Protein AF-A0A497D8P9-F1 (afdb_monomer_lite)

Secondary structure (DSSP, 8-state):
-------HHHHHHHHHHHHHHHHHHHHHHHHHHHHHHHHHHHHS-S--HHHHHHHHHHHHHHHHHHHHHHHHHH--HHHHHHHHHHHTTHHHHHHHHHHH-TT-HHHHHHHHHHHHHHHHHHHHHHHHHHHHHHHHHHHHHHHHHHHT----------S-SSTTT-------PPPTTHHHHHHHHHHHHHTT--

pLDDT: mean 76.27, std 19.32, range [33.25, 97.25]

Structure (mmCIF, N/CA/C/O backbone):
data_AF-A0A497D8P9-F1
#
_entry.id   AF-A0A497D8P9-F1
#
loop_
_atom_site.group_PDB
_atom_site.id
_atom_site.type_symbol
_atom_site.label_atom_id
_atom_site.label_alt_id
_atom_site.label_comp_id
_atom_site.label_asym_id
_atom_site.label_entity_id
_atom_site.label_seq_id
_atom_site.pdbx_PDB_ins_code
_atom_site.Cartn_x
_atom_site.Cartn_y
_atom_site.Cartn_z
_atom_site.occupancy
_atom_site.B_iso_or_equiv
_atom_site.auth_seq_id
_atom_site.auth_comp_id
_atom_site.auth_asym_id
_atom_site.auth_atom_id
_atom_site.pdbx_PDB_model_num
ATOM 1 N N . MET A 1 1 ? 53.990 -14.778 -60.709 1.00 40.72 1 MET A N 1
ATOM 2 C CA . MET A 1 1 ? 53.523 -13.780 -59.718 1.00 40.72 1 MET A CA 1
ATOM 3 C C . MET A 1 1 ? 53.505 -12.405 -60.378 1.00 40.72 1 MET A C 1
ATOM 5 O O . MET A 1 1 ? 54.560 -11.807 -60.553 1.00 40.72 1 MET A O 1
ATOM 9 N N . ALA A 1 2 ? 52.344 -11.941 -60.845 1.00 44.47 2 ALA A N 1
ATOM 10 C CA . ALA A 1 2 ? 52.235 -10.670 -61.560 1.00 44.47 2 ALA A CA 1
ATOM 11 C C . ALA A 1 2 ? 52.244 -9.498 -60.564 1.00 44.47 2 ALA A C 1
ATOM 13 O O . ALA A 1 2 ? 51.328 -9.350 -59.759 1.00 44.47 2 ALA A O 1
ATOM 14 N N . ARG A 1 3 ? 53.290 -8.664 -60.604 1.00 52.78 3 ARG A N 1
ATOM 15 C CA . ARG A 1 3 ? 53.312 -7.387 -59.879 1.00 52.78 3 ARG A CA 1
ATOM 16 C C . ARG A 1 3 ? 52.492 -6.380 -60.681 1.00 52.78 3 ARG A C 1
ATOM 18 O O . ARG A 1 3 ? 52.991 -5.822 -61.654 1.00 52.78 3 ARG A O 1
ATOM 25 N N . LEU A 1 4 ? 51.242 -6.158 -60.280 1.00 58.59 4 LEU A N 1
ATOM 26 C CA . LEU A 1 4 ? 50.433 -5.042 -60.771 1.00 58.59 4 LEU A CA 1
ATOM 27 C C . LEU A 1 4 ? 51.169 -3.732 -60.443 1.00 58.59 4 LEU A C 1
ATOM 29 O O . LEU A 1 4 ? 51.191 -3.282 -59.297 1.00 58.59 4 LEU A O 1
ATOM 33 N N . LYS A 1 5 ? 51.823 -3.128 -61.442 1.00 62.59 5 LYS A N 1
ATOM 34 C CA . LYS A 1 5 ? 52.347 -1.760 -61.344 1.00 62.59 5 LYS A CA 1
ATOM 35 C C . LYS A 1 5 ? 51.153 -0.810 -61.360 1.00 62.59 5 LYS A C 1
ATOM 37 O O . LYS A 1 5 ? 50.722 -0.348 -62.409 1.00 62.59 5 LYS A O 1
ATOM 42 N N . VAL A 1 6 ? 50.603 -0.553 -60.180 1.00 65.75 6 VAL A N 1
ATOM 43 C CA . VAL A 1 6 ? 49.540 0.435 -59.995 1.00 65.75 6 VAL A CA 1
ATOM 44 C C . VAL A 1 6 ? 50.119 1.821 -60.282 1.00 65.75 6 VAL A C 1
ATOM 46 O O . VAL A 1 6 ? 51.109 2.222 -59.660 1.00 65.75 6 VAL A O 1
ATOM 49 N N . SER A 1 7 ? 49.524 2.537 -61.237 1.00 75.81 7 SER A N 1
ATOM 50 C CA . SER A 1 7 ? 49.908 3.905 -61.582 1.00 75.81 7 SER A CA 1
ATOM 51 C C . SER A 1 7 ? 49.689 4.833 -60.377 1.00 75.81 7 SER A C 1
ATOM 53 O O . SER A 1 7 ? 48.728 4.674 -59.624 1.00 75.81 7 SER A O 1
ATOM 55 N N . MET A 1 8 ? 50.591 5.798 -60.161 1.00 74.50 8 MET A N 1
ATOM 56 C CA . MET A 1 8 ? 50.497 6.769 -59.055 1.00 74.50 8 MET A CA 1
ATOM 57 C C . MET A 1 8 ? 49.107 7.414 -58.878 1.00 74.50 8 MET A C 1
ATOM 59 O O . MET A 1 8 ? 48.647 7.450 -57.737 1.00 74.50 8 MET A O 1
ATOM 63 N N . PRO A 1 9 ? 48.386 7.843 -59.938 1.00 79.56 9 PRO A N 1
ATOM 64 C CA . PRO A 1 9 ? 47.039 8.395 -59.769 1.00 79.56 9 PRO A CA 1
ATOM 65 C C . PRO A 1 9 ? 46.033 7.383 -59.200 1.00 79.56 9 PRO A C 1
ATOM 67 O O . PRO A 1 9 ? 45.177 7.755 -58.403 1.00 79.56 9 PRO A O 1
ATOM 70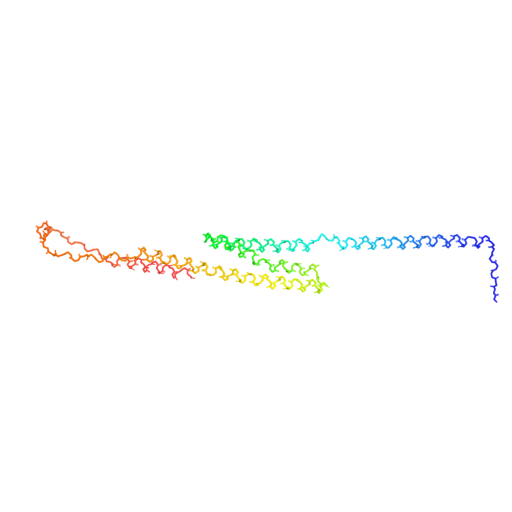 N N . PHE A 1 10 ? 46.161 6.096 -59.533 1.00 85.19 10 PHE A N 1
ATOM 71 C CA . PHE A 1 10 ? 45.251 5.061 -59.039 1.00 85.19 10 PHE A CA 1
ATOM 72 C C . PHE A 1 10 ? 45.470 4.760 -57.550 1.00 85.19 10 PHE A C 1
ATOM 74 O O . PHE A 1 10 ? 44.512 4.518 -56.820 1.00 85.19 10 PHE A O 1
ATOM 81 N N . LYS A 1 11 ? 46.717 4.846 -57.062 1.00 83.62 11 LYS A N 1
ATOM 82 C CA . LYS A 1 11 ? 47.017 4.721 -55.623 1.00 83.62 11 LYS A CA 1
ATOM 83 C C . LYS A 1 11 ? 46.376 5.845 -54.810 1.00 83.62 11 LYS A C 1
ATOM 85 O O . LYS A 1 11 ? 45.836 5.588 -53.740 1.00 83.62 11 LYS A O 1
ATOM 90 N N . ILE A 1 12 ? 46.421 7.072 -55.333 1.00 85.38 12 ILE A N 1
ATOM 91 C CA . ILE A 1 12 ? 45.835 8.253 -54.687 1.00 85.38 12 ILE A CA 1
ATOM 92 C C . ILE A 1 12 ? 44.305 8.146 -54.676 1.00 85.38 12 ILE A C 1
ATOM 94 O O . ILE A 1 12 ? 43.688 8.350 -53.634 1.00 85.38 12 ILE A O 1
ATOM 98 N N . ALA A 1 13 ? 43.697 7.747 -55.798 1.00 88.44 13 ALA A N 1
ATOM 99 C CA . ALA A 1 13 ? 42.253 7.528 -55.886 1.00 88.44 13 ALA A CA 1
ATOM 100 C C . ALA A 1 13 ? 41.769 6.436 -54.915 1.00 88.44 13 ALA A C 1
ATOM 102 O O . ALA A 1 13 ? 40.766 6.620 -54.228 1.00 88.44 13 ALA A O 1
ATOM 103 N N . PHE A 1 14 ? 42.509 5.329 -54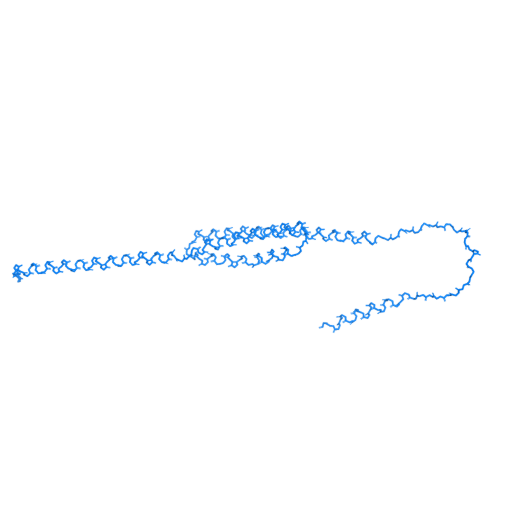.803 1.00 91.00 14 PHE A N 1
ATOM 104 C CA . PHE A 1 14 ? 42.197 4.259 -53.855 1.00 91.00 14 PHE A CA 1
ATOM 105 C C . PHE A 1 14 ? 42.290 4.728 -52.396 1.00 91.00 14 PHE A C 1
ATOM 107 O O . PHE A 1 14 ? 41.428 4.392 -51.588 1.00 91.00 14 PHE A O 1
ATOM 114 N N . LEU A 1 15 ? 43.300 5.538 -52.063 1.00 90.50 15 LEU A N 1
ATOM 115 C CA . LEU A 1 15 ? 43.483 6.073 -50.712 1.00 90.50 15 LEU A CA 1
ATOM 116 C C . LEU A 1 15 ? 42.348 7.034 -50.329 1.00 90.50 15 LEU A C 1
ATOM 118 O O . LEU A 1 15 ? 41.809 6.935 -49.229 1.00 90.50 15 LEU A O 1
ATOM 122 N N . LEU A 1 16 ? 41.927 7.905 -51.252 1.00 90.75 16 LEU A N 1
ATOM 123 C CA . LEU A 1 16 ? 40.771 8.782 -51.042 1.00 90.75 16 LEU A CA 1
ATOM 124 C C . LEU A 1 16 ? 39.472 7.987 -50.872 1.00 90.75 16 LEU A C 1
ATOM 126 O O . LEU A 1 16 ? 38.703 8.267 -49.956 1.00 90.75 16 LEU A O 1
ATOM 130 N N . PHE A 1 17 ? 39.250 6.963 -51.700 1.00 93.94 17 PHE A N 1
ATOM 131 C CA . PHE A 1 17 ? 38.083 6.091 -51.579 1.00 93.94 17 PHE A CA 1
ATOM 132 C C . PHE A 1 17 ? 38.054 5.356 -50.232 1.00 93.94 17 PHE A C 1
ATOM 134 O O . PHE A 1 17 ? 37.028 5.352 -49.555 1.00 93.94 17 PHE A O 1
ATOM 141 N N . ALA A 1 18 ? 39.191 4.807 -49.794 1.00 92.06 18 ALA A N 1
ATOM 142 C CA . ALA A 1 18 ? 39.313 4.185 -48.478 1.00 92.06 18 ALA A CA 1
ATOM 143 C C . ALA A 1 18 ? 39.008 5.182 -47.347 1.00 92.06 18 ALA A C 1
ATOM 145 O O . ALA A 1 18 ? 38.303 4.835 -46.402 1.00 92.06 18 ALA A O 1
ATOM 146 N N . GLY A 1 19 ? 39.464 6.433 -47.472 1.00 92.12 19 GLY A N 1
ATOM 147 C CA . GLY A 1 19 ? 39.137 7.505 -46.531 1.00 92.12 19 GLY A CA 1
ATOM 148 C C . GLY A 1 19 ? 37.632 7.763 -46.424 1.00 92.12 19 GLY A C 1
ATOM 149 O O . GLY A 1 19 ? 37.095 7.814 -45.319 1.00 92.12 19 GLY A O 1
ATOM 150 N N . VAL A 1 20 ? 36.930 7.847 -47.557 1.00 94.56 20 VAL A N 1
ATOM 151 C CA . VAL A 1 20 ? 35.467 8.024 -47.583 1.00 94.56 20 VAL A CA 1
ATOM 152 C C . VAL A 1 20 ? 34.750 6.842 -46.926 1.00 94.56 20 VAL A C 1
ATOM 154 O O . VAL A 1 20 ? 33.835 7.053 -46.131 1.00 94.56 20 VAL A O 1
ATOM 157 N N . VAL A 1 21 ? 35.186 5.608 -47.194 1.00 94.56 21 VAL A N 1
ATOM 158 C CA . VAL A 1 21 ? 34.604 4.400 -46.582 1.00 94.56 21 VAL A CA 1
ATOM 159 C C . VAL A 1 21 ? 34.794 4.397 -45.064 1.00 94.56 21 VAL A C 1
ATOM 161 O O . VAL A 1 21 ? 33.852 4.092 -44.337 1.00 94.56 21 VAL A O 1
ATOM 164 N N . ILE A 1 22 ? 35.975 4.784 -44.570 1.00 93.38 22 ILE A N 1
ATOM 165 C CA . ILE A 1 22 ? 36.253 4.871 -43.128 1.00 93.38 22 ILE A CA 1
ATOM 166 C C . ILE A 1 22 ? 35.360 5.923 -42.465 1.00 93.38 22 ILE A C 1
ATOM 168 O O . ILE A 1 22 ? 34.782 5.657 -41.411 1.00 93.38 22 ILE A O 1
ATOM 172 N N . ILE A 1 23 ? 35.208 7.098 -43.083 1.00 94.12 23 ILE A N 1
ATOM 173 C CA . ILE A 1 23 ? 34.347 8.169 -42.561 1.00 94.12 23 ILE A CA 1
ATOM 174 C C . ILE A 1 23 ? 32.884 7.713 -42.528 1.00 94.12 23 ILE A C 1
ATOM 176 O O . ILE A 1 23 ? 32.218 7.883 -41.508 1.00 94.12 23 ILE A O 1
ATOM 180 N N . ALA A 1 24 ? 32.394 7.083 -43.599 1.00 91.44 24 ALA A N 1
ATOM 181 C CA . ALA A 1 24 ? 31.030 6.563 -43.662 1.00 91.44 24 ALA A CA 1
ATOM 182 C C . ALA A 1 24 ? 30.781 5.467 -42.611 1.00 91.44 24 ALA A C 1
ATOM 184 O O . ALA A 1 24 ? 29.751 5.474 -41.938 1.00 91.44 24 ALA A O 1
ATOM 185 N N . PHE A 1 25 ? 31.741 4.558 -42.425 1.00 92.25 25 PHE A N 1
ATOM 186 C CA . PHE A 1 25 ? 31.651 3.492 -41.429 1.00 92.25 25 PHE A CA 1
ATOM 187 C C . PHE A 1 25 ? 31.677 4.037 -39.995 1.00 92.25 25 PHE A C 1
ATOM 189 O O . PHE A 1 25 ? 30.875 3.620 -39.162 1.00 92.25 25 PHE A O 1
ATOM 196 N N . SER A 1 26 ? 32.545 5.015 -39.723 1.00 85.69 26 SER A N 1
ATOM 197 C CA . SER A 1 26 ? 32.595 5.722 -38.441 1.00 85.69 26 SER A CA 1
ATOM 198 C C . SER A 1 26 ? 31.282 6.455 -38.155 1.00 85.69 26 SER A C 1
ATOM 200 O O . SER A 1 26 ? 30.716 6.305 -37.076 1.00 85.69 26 SER A O 1
ATOM 202 N N . GLY A 1 27 ? 30.727 7.160 -39.148 1.00 87.50 27 GLY A N 1
ATOM 203 C CA . GLY A 1 27 ? 29.425 7.821 -39.039 1.00 87.50 27 GLY A CA 1
ATOM 204 C C . GLY A 1 27 ? 28.284 6.843 -38.753 1.00 87.50 27 GLY A C 1
ATOM 205 O O . GLY A 1 27 ? 27.459 7.102 -37.878 1.00 87.50 27 GLY A O 1
ATOM 206 N N . TYR A 1 28 ? 28.270 5.687 -39.423 1.00 91.88 28 TYR A N 1
ATOM 207 C CA . TYR A 1 28 ? 27.302 4.620 -39.161 1.00 91.88 28 TYR A CA 1
ATOM 208 C C . TYR A 1 28 ? 27.425 4.057 -37.737 1.00 91.88 28 TYR A C 1
ATOM 210 O O . TYR A 1 28 ? 26.417 3.906 -37.044 1.00 91.88 28 TYR A O 1
ATOM 218 N N . LEU A 1 29 ? 28.650 3.788 -37.272 1.00 83.56 29 LEU A N 1
ATOM 219 C CA . LEU A 1 29 ? 28.892 3.324 -35.904 1.00 83.56 29 LEU A CA 1
ATOM 220 C C . LEU A 1 29 ? 28.488 4.375 -34.867 1.00 83.56 29 LEU A C 1
ATOM 222 O O . LEU A 1 29 ? 27.811 4.031 -33.902 1.00 83.56 29 LEU A O 1
ATOM 226 N N . SER A 1 30 ? 28.830 5.647 -35.075 1.00 82.56 30 SER A N 1
ATOM 227 C CA . SER A 1 30 ? 28.391 6.747 -34.211 1.00 82.56 30 SER A CA 1
ATOM 228 C C . SER A 1 30 ? 26.871 6.859 -34.161 1.00 82.56 30 SER A C 1
ATOM 230 O O . SER A 1 30 ? 26.321 6.965 -33.069 1.00 82.56 30 SER A O 1
ATOM 232 N N . TYR A 1 31 ? 26.182 6.781 -35.303 1.00 85.75 31 TYR A N 1
ATOM 233 C CA . TYR A 1 31 ? 24.719 6.795 -35.342 1.00 85.75 31 TYR A CA 1
ATOM 234 C C . TYR A 1 31 ? 24.124 5.626 -34.551 1.00 85.75 31 TYR A C 1
ATOM 236 O O . TYR A 1 31 ? 23.239 5.834 -33.726 1.00 85.75 31 TYR A O 1
ATOM 244 N N . LYS A 1 32 ? 24.651 4.407 -34.735 1.00 81.94 32 LYS A N 1
ATOM 245 C CA . LYS A 1 32 ? 24.200 3.221 -33.995 1.00 81.94 32 LYS A CA 1
ATOM 246 C C . LYS A 1 32 ? 24.434 3.360 -32.488 1.00 81.94 32 LYS A C 1
ATOM 248 O O . LYS A 1 32 ? 23.543 3.033 -31.710 1.00 81.94 32 LYS A O 1
ATOM 253 N N . SER A 1 33 ? 25.595 3.863 -32.073 1.00 66.38 33 SER A N 1
ATOM 254 C CA . SER A 1 33 ? 25.926 4.072 -30.659 1.00 66.38 33 SER A CA 1
ATOM 255 C C . SER A 1 33 ? 25.043 5.143 -30.020 1.00 66.38 33 SER A C 1
ATOM 257 O O . SER A 1 33 ? 24.504 4.920 -28.941 1.00 66.38 33 SER A O 1
ATOM 259 N N . ILE A 1 34 ? 24.827 6.273 -30.700 1.00 71.88 34 ILE A N 1
ATOM 260 C CA . ILE A 1 34 ? 23.944 7.345 -30.218 1.00 71.88 34 ILE A CA 1
ATOM 261 C C . ILE A 1 34 ? 22.498 6.854 -30.165 1.00 71.88 34 ILE A C 1
ATOM 263 O O . ILE A 1 34 ? 21.827 7.056 -29.159 1.00 71.88 34 ILE A O 1
ATOM 267 N N . SER A 1 35 ? 22.029 6.152 -31.200 1.00 69.81 35 SER A N 1
ATOM 268 C CA . SER A 1 35 ? 20.691 5.562 -31.212 1.00 69.81 35 SER A CA 1
ATOM 269 C C . SER A 1 35 ? 20.521 4.561 -30.074 1.00 69.81 35 SER A C 1
ATOM 271 O O . SER A 1 35 ? 19.487 4.578 -29.427 1.00 69.81 35 SER A O 1
ATOM 273 N N . SER A 1 36 ? 21.527 3.733 -29.781 1.00 57.19 36 SER A N 1
ATOM 274 C CA . SER A 1 36 ? 21.476 2.785 -28.664 1.00 57.19 36 SER A CA 1
ATOM 275 C C . SER A 1 36 ? 21.417 3.486 -27.307 1.00 57.19 36 SER A C 1
ATOM 277 O O . SER A 1 36 ? 20.679 3.037 -26.435 1.00 57.19 36 SER A O 1
ATOM 279 N N . VAL A 1 37 ? 22.161 4.582 -27.120 1.00 62.56 37 VAL A N 1
ATOM 280 C CA . VAL A 1 37 ? 22.116 5.385 -25.886 1.00 62.56 37 VAL A CA 1
ATOM 281 C C . VAL A 1 37 ? 20.756 6.063 -25.740 1.00 62.56 37 VAL A C 1
ATOM 283 O O . VAL A 1 37 ? 20.168 6.028 -24.666 1.00 62.56 37 VAL A O 1
ATOM 286 N N . VAL A 1 38 ? 20.214 6.623 -26.821 1.00 60.19 38 VAL A N 1
ATOM 287 C CA . VAL A 1 38 ? 18.880 7.236 -26.823 1.00 60.19 38 VAL A CA 1
ATOM 288 C C . VAL A 1 38 ? 17.799 6.186 -26.563 1.00 60.19 38 VAL A C 1
ATOM 290 O O . VAL A 1 38 ? 16.917 6.425 -25.750 1.00 60.19 38 VAL A O 1
ATOM 293 N N . THR A 1 39 ? 17.878 5.000 -27.170 1.00 57.09 39 THR A N 1
ATOM 294 C CA . THR A 1 39 ? 16.935 3.904 -26.907 1.00 57.09 39 THR A CA 1
ATOM 295 C C . THR A 1 39 ? 17.064 3.366 -25.481 1.00 57.09 39 THR A C 1
ATOM 297 O O . THR A 1 39 ? 16.039 3.075 -24.880 1.00 57.09 39 THR A O 1
ATOM 300 N N . MET A 1 40 ? 18.268 3.303 -24.896 1.00 50.47 40 MET A N 1
ATOM 301 C CA . MET A 1 40 ? 18.435 3.011 -23.463 1.00 50.47 40 MET A CA 1
ATOM 302 C C . MET A 1 40 ? 17.801 4.095 -22.593 1.00 50.47 40 MET A C 1
ATOM 304 O O . MET A 1 40 ? 17.083 3.759 -21.666 1.00 50.47 40 MET A O 1
ATOM 308 N N . ILE A 1 41 ? 17.988 5.378 -22.918 1.00 56.22 41 ILE A N 1
ATOM 309 C CA . ILE A 1 41 ? 17.352 6.491 -22.201 1.00 56.22 41 ILE A CA 1
ATOM 310 C C . ILE A 1 41 ? 15.823 6.392 -22.300 1.00 56.22 41 ILE A C 1
ATOM 312 O O . ILE A 1 41 ? 15.154 6.519 -21.288 1.00 56.22 41 ILE A O 1
ATOM 316 N N . TYR A 1 42 ? 15.252 6.093 -23.469 1.00 52.38 42 TYR A N 1
ATOM 317 C CA . TYR A 1 42 ? 13.805 5.884 -23.612 1.00 52.38 42 TYR A CA 1
ATOM 318 C C . TYR A 1 42 ? 13.303 4.599 -22.931 1.00 52.38 42 TYR A C 1
ATOM 320 O O . TYR A 1 42 ? 12.207 4.605 -22.383 1.00 52.38 42 TYR A O 1
ATOM 328 N N . SER A 1 43 ? 14.102 3.528 -22.902 1.00 48.16 43 SER A N 1
ATOM 329 C CA . SER A 1 43 ? 13.789 2.283 -22.184 1.00 48.16 43 SER A CA 1
ATOM 330 C C . SER A 1 43 ? 13.873 2.439 -20.661 1.00 48.16 43 SER A C 1
ATOM 332 O O . SER A 1 43 ? 13.165 1.734 -19.952 1.00 48.16 43 SER A O 1
ATOM 334 N N . ASN A 1 44 ? 14.700 3.365 -20.165 1.00 49.53 44 ASN A N 1
ATOM 335 C CA . ASN A 1 44 ? 14.796 3.753 -18.754 1.00 49.53 44 ASN A CA 1
ATOM 336 C C . ASN A 1 44 ? 13.875 4.935 -18.383 1.00 49.53 44 ASN A C 1
ATOM 338 O O . ASN A 1 44 ? 13.831 5.310 -17.219 1.00 49.53 44 ASN A O 1
ATOM 342 N N . ASN A 1 45 ? 13.169 5.523 -19.360 1.00 43.78 45 ASN A N 1
ATOM 343 C CA . ASN A 1 45 ? 12.211 6.628 -19.208 1.00 43.78 45 ASN A CA 1
ATOM 344 C C . ASN A 1 45 ? 10.762 6.152 -19.419 1.00 43.78 45 ASN A C 1
ATOM 346 O O . ASN A 1 45 ? 9.930 6.892 -19.951 1.00 43.78 45 ASN A O 1
ATOM 350 N N . SER A 1 46 ? 10.423 4.934 -18.991 1.00 49.53 46 SER A N 1
ATOM 351 C CA . SER A 1 46 ? 9.061 4.790 -18.465 1.00 49.53 46 SER A CA 1
ATOM 352 C C . SER A 1 46 ? 9.012 5.700 -17.232 1.00 49.53 46 SER A C 1
ATOM 354 O O . SER A 1 46 ? 9.998 5.703 -16.490 1.00 49.53 46 SER A O 1
ATOM 356 N N . PRO A 1 47 ? 7.982 6.549 -17.042 1.00 50.19 47 PRO A N 1
ATOM 357 C CA . PRO A 1 47 ? 7.848 7.308 -15.799 1.00 50.19 47 PRO A CA 1
ATOM 358 C C . PRO A 1 47 ? 8.092 6.350 -14.632 1.00 50.19 47 PRO A C 1
ATOM 360 O O . PRO A 1 47 ? 7.745 5.177 -14.743 1.00 50.19 47 PRO A O 1
ATOM 363 N N . ASP A 1 48 ? 8.783 6.814 -13.591 1.00 57.47 48 ASP A N 1
ATOM 364 C CA . ASP A 1 48 ? 9.231 6.006 -12.452 1.00 57.47 48 ASP A CA 1
ATOM 365 C C . ASP A 1 48 ? 8.008 5.516 -11.641 1.00 57.47 48 ASP A C 1
ATOM 367 O O . ASP A 1 48 ? 7.709 5.985 -10.542 1.00 57.47 48 ASP A O 1
ATOM 371 N N . ASP A 1 49 ? 7.228 4.615 -12.245 1.00 67.38 49 ASP A N 1
ATOM 372 C CA . ASP A 1 49 ? 5.948 4.106 -11.765 1.00 67.38 49 ASP A CA 1
ATOM 373 C C . ASP A 1 49 ? 6.163 3.327 -10.465 1.00 67.38 49 ASP A C 1
ATOM 375 O O . ASP A 1 49 ? 5.260 3.259 -9.631 1.00 67.38 49 ASP A O 1
ATOM 379 N N . GLY A 1 50 ? 7.376 2.806 -10.250 1.00 80.69 50 GLY A N 1
ATOM 380 C CA . GLY A 1 50 ? 7.806 2.179 -9.005 1.00 80.69 50 GLY A CA 1
ATOM 381 C C . GLY A 1 50 ? 7.758 3.126 -7.819 1.00 80.69 50 GLY A C 1
ATOM 382 O O . GLY A 1 50 ? 7.136 2.804 -6.808 1.00 80.69 50 GLY A O 1
ATOM 383 N N . LEU A 1 51 ? 8.323 4.329 -7.945 1.00 83.75 51 LEU A N 1
ATOM 384 C CA . LEU A 1 51 ? 8.260 5.323 -6.873 1.00 83.75 51 LEU A CA 1
ATOM 385 C C . LEU A 1 51 ? 6.815 5.755 -6.593 1.00 83.75 51 LEU A C 1
ATOM 387 O O . LEU A 1 51 ? 6.423 5.872 -5.430 1.00 83.75 51 LEU A O 1
ATOM 391 N N . ALA A 1 52 ? 6.013 5.945 -7.642 1.00 85.81 52 ALA A N 1
ATOM 392 C CA . ALA A 1 52 ? 4.595 6.265 -7.498 1.00 85.81 52 ALA A CA 1
ATOM 393 C C . ALA A 1 52 ? 3.824 5.137 -6.787 1.00 85.81 52 ALA A C 1
ATOM 395 O O . ALA A 1 52 ? 3.016 5.405 -5.899 1.00 85.81 52 ALA A O 1
ATOM 396 N N . THR A 1 53 ? 4.124 3.879 -7.116 1.00 88.81 53 THR A N 1
ATOM 397 C CA . THR A 1 53 ? 3.513 2.692 -6.496 1.00 88.81 53 THR A CA 1
ATOM 398 C C . THR A 1 53 ? 3.932 2.559 -5.031 1.00 88.81 53 THR A C 1
ATOM 400 O O . THR A 1 53 ? 3.091 2.330 -4.165 1.00 88.81 53 THR A O 1
ATOM 403 N N . ILE A 1 54 ? 5.207 2.797 -4.706 1.00 88.94 54 ILE A N 1
ATOM 404 C CA . ILE A 1 54 ? 5.690 2.846 -3.317 1.00 88.94 54 ILE A CA 1
ATOM 405 C C . ILE A 1 54 ? 4.969 3.952 -2.535 1.00 88.94 54 ILE A C 1
ATOM 407 O O . ILE A 1 54 ? 4.503 3.719 -1.419 1.00 88.94 54 ILE A O 1
ATOM 411 N N . GLN A 1 55 ? 4.826 5.143 -3.121 1.00 88.69 55 GLN A N 1
ATOM 412 C CA . GLN A 1 55 ? 4.108 6.253 -2.496 1.00 88.69 55 GLN A CA 1
ATOM 413 C C . GLN A 1 55 ? 2.625 5.925 -2.275 1.00 88.69 55 GLN A C 1
ATOM 415 O O . GLN A 1 55 ? 2.062 6.296 -1.239 1.00 88.69 55 GLN A O 1
ATOM 420 N N . GLU A 1 56 ? 1.990 5.218 -3.212 1.00 90.12 56 GLU A N 1
ATOM 421 C CA . GLU A 1 56 ? 0.619 4.724 -3.077 1.00 90.12 56 GLU A CA 1
ATOM 422 C C . GLU A 1 56 ? 0.498 3.739 -1.906 1.00 90.12 56 GLU A C 1
ATOM 424 O O . GLU A 1 56 ? -0.412 3.891 -1.086 1.00 90.12 56 GLU A O 1
ATOM 429 N N . ILE A 1 57 ? 1.445 2.803 -1.754 1.00 91.00 57 ILE A N 1
ATOM 430 C CA . ILE A 1 57 ? 1.505 1.878 -0.610 1.00 91.00 57 ILE A CA 1
ATOM 431 C C . ILE A 1 57 ? 1.626 2.663 0.700 1.00 91.00 57 ILE A C 1
ATOM 433 O O . ILE A 1 57 ? 0.796 2.492 1.594 1.00 91.00 57 ILE A O 1
ATOM 437 N N . THR A 1 58 ? 2.608 3.566 0.816 1.00 89.31 58 THR A N 1
ATOM 438 C CA . THR A 1 58 ? 2.813 4.372 2.033 1.00 89.31 58 THR A CA 1
ATOM 439 C C . THR A 1 58 ? 1.564 5.181 2.387 1.00 89.31 58 THR A C 1
ATOM 441 O O . THR A 1 58 ? 1.076 5.116 3.514 1.00 89.31 58 THR A O 1
ATOM 444 N N . THR A 1 59 ? 0.979 5.873 1.409 1.00 91.38 59 THR A N 1
ATOM 445 C CA . THR A 1 59 ? -0.224 6.692 1.617 1.00 91.38 59 THR A CA 1
ATOM 446 C C . THR A 1 59 ? -1.428 5.839 2.021 1.00 91.38 59 THR A C 1
ATOM 448 O O . THR A 1 59 ? -2.223 6.244 2.871 1.00 91.38 59 THR A O 1
ATOM 451 N N . THR A 1 60 ? -1.585 4.652 1.432 1.00 92.75 60 THR A N 1
ATOM 452 C CA . THR A 1 60 ? -2.661 3.710 1.774 1.00 92.75 60 THR A CA 1
ATOM 453 C C . THR A 1 60 ? -2.527 3.234 3.216 1.00 92.75 60 THR A C 1
ATOM 455 O O . THR A 1 60 ? -3.507 3.268 3.962 1.00 92.75 60 THR A O 1
ATOM 458 N N . ILE A 1 61 ? -1.311 2.876 3.635 1.00 95.06 61 ILE A N 1
ATOM 459 C CA . ILE A 1 61 ? -0.991 2.473 5.007 1.00 95.06 61 ILE A CA 1
ATOM 460 C C . ILE A 1 61 ? -1.266 3.599 6.009 1.00 95.06 61 ILE A C 1
ATOM 462 O O . ILE A 1 61 ? -1.912 3.350 7.029 1.00 95.06 61 ILE A O 1
ATOM 466 N N . ASP A 1 62 ? -0.846 4.830 5.726 1.00 91.00 62 ASP A N 1
ATOM 467 C CA . ASP A 1 62 ? -1.074 5.975 6.618 1.00 91.00 62 ASP A CA 1
ATOM 468 C C . ASP A 1 62 ? -2.565 6.299 6.756 1.00 91.00 62 ASP A C 1
ATOM 470 O O . ASP A 1 62 ? -3.082 6.533 7.854 1.00 91.00 62 ASP A O 1
ATOM 474 N N . ARG A 1 63 ? -3.301 6.261 5.639 1.00 94.88 63 ARG A N 1
ATOM 475 C CA . ARG A 1 63 ? -4.754 6.459 5.647 1.00 94.88 63 ARG A CA 1
ATOM 476 C C . ARG A 1 63 ? -5.460 5.336 6.395 1.00 94.88 63 ARG A C 1
ATOM 478 O O . ARG A 1 63 ? -6.407 5.624 7.128 1.00 94.88 63 ARG A O 1
ATOM 485 N N . ALA A 1 64 ? -5.035 4.086 6.227 1.00 95.94 64 ALA A N 1
ATOM 486 C CA . ALA A 1 64 ? -5.610 2.952 6.937 1.00 95.94 64 ALA A CA 1
ATOM 487 C C . ALA A 1 64 ? -5.407 3.115 8.446 1.00 95.94 64 ALA A C 1
ATOM 489 O O . ALA A 1 64 ? -6.378 3.046 9.197 1.00 95.94 64 ALA A O 1
ATOM 490 N N . GLU A 1 65 ? -4.190 3.453 8.875 1.00 93.81 65 GLU A N 1
ATOM 491 C CA . GLU A 1 65 ? -3.875 3.706 10.281 1.00 93.81 65 GLU A CA 1
ATOM 492 C C . GLU A 1 65 ? -4.747 4.803 10.882 1.00 93.81 65 GLU A C 1
ATOM 494 O O . GLU A 1 65 ? -5.319 4.642 11.962 1.00 93.81 65 GLU A O 1
ATOM 499 N N . ASN A 1 66 ? -4.866 5.924 10.173 1.00 94.50 66 ASN A N 1
ATOM 500 C CA . ASN A 1 66 ? -5.657 7.045 10.643 1.00 94.50 66 ASN A CA 1
ATOM 501 C C . ASN A 1 66 ? -7.135 6.660 10.802 1.00 94.50 66 ASN A C 1
ATOM 503 O O . ASN A 1 66 ? -7.754 7.010 11.801 1.00 94.50 66 ASN A O 1
ATOM 507 N N . ASN A 1 67 ? -7.696 5.891 9.865 1.00 96.62 67 ASN A N 1
ATOM 508 C CA . ASN A 1 67 ? -9.073 5.405 9.978 1.00 96.62 67 ASN A CA 1
ATOM 509 C C . ASN A 1 67 ? -9.253 4.430 11.154 1.00 96.62 67 ASN A C 1
ATOM 511 O O . ASN A 1 67 ? -10.245 4.536 11.869 1.00 96.62 67 ASN A O 1
ATOM 515 N N . VAL A 1 68 ? -8.289 3.540 11.413 1.00 96.06 68 VAL A N 1
ATOM 516 C CA . VAL A 1 68 ? -8.306 2.669 12.604 1.00 96.06 68 VAL A CA 1
ATOM 517 C C . VAL A 1 68 ? -8.317 3.518 13.875 1.00 96.06 68 VAL A C 1
ATOM 519 O O . VAL A 1 68 ? -9.174 3.335 14.733 1.00 96.06 68 VAL A O 1
ATOM 522 N N . ARG A 1 69 ? -7.419 4.502 13.985 1.00 94.94 69 ARG A N 1
ATOM 523 C CA . ARG A 1 69 ? -7.348 5.398 15.151 1.00 94.94 69 ARG A CA 1
ATOM 524 C C . ARG A 1 69 ? -8.633 6.207 15.340 1.00 94.94 69 ARG A C 1
ATOM 526 O O . ARG A 1 69 ? -9.135 6.288 16.456 1.00 94.94 69 ARG A O 1
ATOM 533 N N . LEU A 1 70 ? -9.182 6.773 14.265 1.00 95.56 70 LEU A N 1
ATOM 534 C CA . LEU A 1 70 ? -10.438 7.526 14.310 1.00 95.56 70 LEU A CA 1
ATOM 535 C C . LEU A 1 70 ? -11.612 6.639 14.720 1.00 95.56 70 LEU A C 1
ATOM 537 O O . LEU A 1 70 ? -12.420 7.073 15.535 1.00 95.56 70 LEU A O 1
ATOM 541 N N . TYR A 1 71 ? -11.679 5.396 14.237 1.00 95.88 71 TYR A N 1
ATOM 542 C CA . TYR A 1 71 ? -12.657 4.424 14.721 1.00 95.88 71 TYR A CA 1
ATOM 543 C C . TYR A 1 71 ? -12.487 4.158 16.222 1.00 95.88 71 TYR A C 1
ATOM 545 O O . TYR A 1 71 ? -13.460 4.220 16.964 1.00 95.88 71 TYR A O 1
ATOM 553 N N . GLY A 1 72 ? -11.261 3.940 16.701 1.00 91.25 72 GLY A N 1
ATOM 554 C CA . GLY A 1 72 ? -11.003 3.729 18.127 1.00 91.25 72 GLY A CA 1
ATOM 555 C C . GLY A 1 72 ? -11.450 4.891 19.019 1.00 91.25 72 GLY A C 1
ATOM 556 O O . GLY A 1 72 ? -11.946 4.652 20.119 1.00 91.25 72 GLY A O 1
ATOM 557 N N . LEU A 1 73 ? -11.315 6.129 18.532 1.00 92.75 73 LEU A N 1
ATOM 558 C CA . LEU A 1 73 ? -11.695 7.351 19.250 1.00 92.75 73 LEU A CA 1
ATOM 559 C C . LEU A 1 73 ? -13.194 7.667 19.178 1.00 92.75 73 LEU A C 1
ATOM 561 O O . LEU A 1 73 ? -13.775 8.095 20.168 1.00 92.75 73 LEU A O 1
ATOM 565 N N . THR A 1 74 ? -13.804 7.506 18.004 1.00 92.25 74 THR A N 1
ATOM 566 C CA . THR A 1 74 ? -15.181 7.963 17.729 1.00 92.25 74 THR A CA 1
ATOM 567 C C . THR A 1 74 ? -16.212 6.845 17.792 1.00 92.25 74 THR A C 1
ATOM 569 O O . THR A 1 74 ? -17.396 7.114 17.953 1.00 92.25 74 THR A O 1
ATOM 572 N N . LYS A 1 75 ? -15.768 5.593 17.637 1.00 92.62 75 LYS A N 1
ATOM 573 C CA . LYS A 1 75 ? -16.603 4.401 17.439 1.00 92.62 75 LYS A CA 1
ATOM 574 C C . LYS A 1 75 ? -17.531 4.487 16.217 1.00 92.62 75 LYS A C 1
ATOM 576 O O . LYS A 1 75 ? -18.471 3.709 16.108 1.00 92.62 75 LYS A O 1
ATOM 581 N N . GLU A 1 76 ? -17.261 5.388 15.267 1.00 93.12 76 GLU A N 1
ATOM 582 C CA . GLU A 1 76 ? -18.051 5.513 14.039 1.00 93.12 76 GLU A CA 1
ATOM 583 C C . GLU A 1 76 ? -17.627 4.493 12.970 1.00 93.12 76 GLU A C 1
ATOM 585 O O . GLU A 1 76 ? -16.520 4.553 12.419 1.00 93.12 76 GLU A O 1
ATOM 590 N N . ASP A 1 77 ? -18.554 3.621 12.568 1.00 93.69 77 ASP A N 1
ATOM 591 C CA . ASP A 1 77 ? -18.322 2.565 11.566 1.00 93.69 77 ASP A CA 1
ATOM 592 C C . ASP A 1 77 ? -17.898 3.083 10.181 1.00 93.69 77 ASP A C 1
ATOM 594 O O . ASP A 1 77 ? -17.354 2.337 9.361 1.00 93.69 77 ASP A O 1
ATOM 598 N N . ASN A 1 78 ? -18.105 4.373 9.890 1.00 96.81 78 ASN A N 1
ATOM 599 C CA . ASN A 1 78 ? -17.639 4.982 8.646 1.00 96.81 78 ASN A CA 1
ATOM 600 C C . ASN A 1 78 ? -16.119 4.839 8.472 1.00 96.81 78 ASN A C 1
ATOM 602 O O . ASN A 1 78 ? -15.658 4.506 7.376 1.00 96.81 78 ASN A O 1
ATOM 606 N N . TYR A 1 79 ? -15.357 5.057 9.547 1.00 96.06 79 TYR A N 1
ATOM 607 C CA . TYR A 1 79 ? -13.902 4.930 9.525 1.00 96.06 79 TYR A CA 1
ATOM 608 C C . TYR A 1 79 ? -13.476 3.468 9.384 1.00 96.06 79 TYR A C 1
ATOM 610 O O . TYR A 1 79 ? -12.571 3.168 8.608 1.00 96.06 79 TYR A O 1
ATOM 618 N N . LEU A 1 80 ? -14.190 2.543 10.029 1.00 96.12 80 LEU A N 1
ATOM 619 C CA . LEU A 1 80 ? -13.925 1.112 9.900 1.00 96.12 80 LEU A CA 1
ATOM 620 C C . LEU A 1 80 ? -14.136 0.618 8.456 1.00 96.12 80 LEU A C 1
ATOM 622 O O . LEU A 1 80 ? -13.289 -0.075 7.893 1.00 96.12 80 LEU A O 1
ATOM 626 N N . ARG A 1 81 ? -15.216 1.055 7.801 1.00 97.25 81 ARG A N 1
ATOM 627 C CA . ARG A 1 81 ? -15.472 0.752 6.384 1.00 97.25 81 ARG A CA 1
ATOM 628 C C . ARG A 1 81 ? -14.389 1.316 5.460 1.00 97.25 81 ARG A C 1
ATOM 630 O O . ARG A 1 81 ? -13.966 0.631 4.531 1.00 97.25 81 ARG A O 1
ATOM 637 N N . LYS A 1 82 ? -13.923 2.547 5.706 1.00 96.56 82 LYS A N 1
ATOM 638 C CA . LYS A 1 82 ? -12.806 3.149 4.953 1.00 96.56 82 LYS A CA 1
ATOM 639 C C . LYS A 1 82 ? -11.509 2.361 5.138 1.00 96.56 82 LYS A C 1
ATOM 641 O O . LYS A 1 82 ? -10.803 2.147 4.160 1.00 96.56 82 LYS A O 1
ATOM 646 N N . TYR A 1 83 ? -11.219 1.914 6.359 1.00 96.50 83 TYR A N 1
ATOM 647 C CA . TYR A 1 83 ? -10.074 1.052 6.650 1.00 96.50 83 TYR A CA 1
ATOM 648 C C . TYR A 1 83 ? -10.113 -0.244 5.828 1.00 96.50 83 TYR A C 1
ATOM 650 O O . TYR A 1 83 ? -9.155 -0.526 5.110 1.00 96.50 83 TYR A O 1
ATOM 658 N N . TYR A 1 84 ? -11.226 -0.986 5.858 1.00 96.75 84 TYR A N 1
ATOM 659 C CA . TYR A 1 84 ? -11.342 -2.229 5.087 1.00 96.75 84 TYR A CA 1
ATOM 660 C C . TYR A 1 84 ? -11.196 -1.997 3.582 1.00 96.75 84 TYR A C 1
ATOM 662 O O . TYR A 1 84 ? -10.522 -2.768 2.907 1.00 96.75 84 TYR A O 1
ATOM 670 N N . GLY A 1 85 ? -11.761 -0.904 3.057 1.00 95.88 85 GLY A N 1
ATOM 671 C CA . GLY A 1 85 ? -11.598 -0.542 1.648 1.00 95.88 85 GLY A CA 1
ATOM 672 C C . GLY A 1 85 ? -10.142 -0.290 1.244 1.00 95.88 85 GLY A C 1
ATOM 673 O O . GLY A 1 85 ? -9.752 -0.648 0.138 1.00 95.88 85 GLY A O 1
ATOM 674 N N . LEU A 1 86 ? -9.333 0.292 2.135 1.00 94.56 86 LEU A N 1
ATOM 675 C CA . LEU A 1 86 ? -7.911 0.544 1.884 1.00 94.56 86 LEU A CA 1
ATOM 676 C C . LEU A 1 86 ? -7.085 -0.746 1.932 1.00 94.56 86 LEU A C 1
ATOM 678 O O . LEU A 1 86 ? -6.264 -0.973 1.048 1.00 94.56 86 LEU A O 1
ATOM 682 N N . ILE A 1 87 ? -7.308 -1.598 2.936 1.00 94.50 87 ILE A N 1
ATOM 683 C CA . ILE A 1 87 ? -6.510 -2.820 3.116 1.00 94.50 87 ILE A CA 1
ATOM 684 C C . ILE A 1 87 ? -6.862 -3.898 2.097 1.00 94.50 87 ILE A C 1
ATOM 686 O O . ILE A 1 87 ? -5.959 -4.540 1.584 1.00 94.50 87 ILE A O 1
ATOM 690 N N . ASN A 1 88 ? -8.128 -4.048 1.708 1.00 93.06 88 ASN A N 1
ATOM 691 C CA . ASN A 1 88 ? -8.504 -5.036 0.691 1.00 93.06 88 ASN A CA 1
ATOM 692 C C . ASN A 1 88 ? -7.858 -4.766 -0.682 1.00 93.06 88 ASN A C 1
ATOM 694 O O . ASN A 1 88 ? -7.785 -5.665 -1.513 1.00 93.06 88 ASN A O 1
ATOM 698 N N . GLY A 1 89 ? -7.432 -3.526 -0.947 1.00 88.12 89 GLY A N 1
ATOM 699 C CA . GLY A 1 89 ? -6.780 -3.147 -2.200 1.00 88.12 89 GLY A CA 1
ATOM 700 C C . GLY A 1 89 ? -5.256 -3.253 -2.178 1.00 88.12 89 GLY A C 1
ATOM 701 O O . GLY A 1 89 ? -4.649 -3.175 -3.247 1.00 88.12 89 GLY A O 1
ATOM 702 N N . ILE A 1 90 ? -4.629 -3.411 -1.009 1.00 90.50 90 ILE A N 1
ATOM 703 C CA . ILE A 1 90 ? -3.181 -3.213 -0.875 1.00 90.50 90 ILE A CA 1
ATOM 704 C C . ILE A 1 90 ? -2.363 -4.297 -1.579 1.00 90.50 90 ILE A C 1
ATOM 706 O O . ILE A 1 90 ? -1.397 -3.962 -2.262 1.00 90.50 90 ILE A O 1
ATOM 710 N N . ASP A 1 91 ? -2.818 -5.550 -1.535 1.00 91.69 91 ASP A N 1
ATOM 711 C CA . ASP A 1 91 ? -2.170 -6.683 -2.210 1.00 91.69 91 ASP A CA 1
ATOM 712 C C . ASP A 1 91 ? -2.062 -6.432 -3.719 1.00 91.69 91 ASP A C 1
ATOM 714 O O . ASP A 1 91 ? -1.033 -6.677 -4.340 1.00 91.69 91 ASP A O 1
ATOM 718 N N . SER A 1 92 ? -3.094 -5.821 -4.315 1.00 91.69 92 SER A N 1
ATOM 719 C CA . SER A 1 92 ? -3.088 -5.487 -5.743 1.00 91.69 92 SER A CA 1
ATOM 720 C C . SER A 1 92 ? -2.060 -4.411 -6.109 1.00 91.69 92 SER A C 1
ATOM 722 O O . SER A 1 92 ? -1.574 -4.381 -7.240 1.00 91.69 92 SER A O 1
ATOM 724 N N . VAL A 1 93 ? -1.734 -3.512 -5.174 1.00 90.31 93 VAL A N 1
ATOM 725 C CA . VAL A 1 93 ? -0.712 -2.472 -5.361 1.00 90.31 93 VAL A CA 1
ATOM 726 C C . VAL A 1 93 ? 0.683 -3.077 -5.190 1.00 90.31 93 VAL A C 1
ATOM 728 O O . VAL A 1 93 ? 1.581 -2.766 -5.969 1.00 90.31 93 VAL A O 1
ATOM 731 N N . ILE A 1 94 ? 0.848 -4.003 -4.244 1.00 92.94 94 ILE A N 1
ATOM 732 C CA . ILE A 1 94 ? 2.084 -4.773 -4.053 1.00 92.94 94 ILE A CA 1
ATOM 733 C C . ILE A 1 94 ? 2.376 -5.639 -5.293 1.00 92.94 94 ILE A C 1
ATOM 735 O O . ILE A 1 94 ? 3.484 -5.606 -5.824 1.00 92.94 94 ILE A O 1
ATOM 739 N N . ASP A 1 95 ? 1.368 -6.310 -5.851 1.00 91.81 95 ASP A N 1
ATOM 740 C CA . ASP A 1 95 ? 1.486 -7.077 -7.100 1.00 91.81 95 ASP A CA 1
ATOM 741 C C . ASP A 1 95 ? 1.902 -6.218 -8.302 1.00 91.81 95 ASP A C 1
ATOM 743 O O . ASP A 1 95 ? 2.621 -6.678 -9.195 1.00 91.81 95 ASP A O 1
ATOM 747 N N . LYS A 1 96 ? 1.436 -4.964 -8.367 1.00 90.25 96 LYS A N 1
ATOM 748 C CA . LYS A 1 96 ? 1.894 -4.014 -9.395 1.00 90.25 96 LYS A CA 1
ATOM 749 C C . LYS A 1 96 ? 3.369 -3.680 -9.209 1.00 90.25 96 LYS A C 1
ATOM 751 O O . LYS A 1 96 ? 4.084 -3.619 -10.207 1.00 90.25 96 LYS A O 1
ATOM 756 N N . LEU A 1 97 ? 3.816 -3.522 -7.963 1.00 90.69 97 LEU A N 1
ATOM 757 C CA . LEU A 1 97 ? 5.215 -3.254 -7.651 1.00 90.69 97 LEU A CA 1
ATOM 758 C C . LEU A 1 97 ? 6.115 -4.424 -8.077 1.00 90.69 97 LEU A C 1
ATOM 760 O O . LEU A 1 97 ? 7.134 -4.190 -8.717 1.00 90.69 97 LEU A O 1
ATOM 764 N N . TYR A 1 98 ? 5.711 -5.680 -7.847 1.00 89.38 98 TYR A N 1
ATOM 765 C CA . TYR A 1 98 ? 6.451 -6.847 -8.362 1.00 89.38 98 TYR A CA 1
ATOM 766 C C . TYR A 1 98 ? 6.595 -6.827 -9.887 1.00 89.38 98 TYR A C 1
ATOM 768 O O . TYR A 1 98 ? 7.670 -7.085 -10.425 1.00 89.38 98 TYR A O 1
ATOM 776 N N . LYS A 1 99 ? 5.520 -6.482 -10.605 1.00 88.62 99 LYS A N 1
ATOM 777 C CA . LYS A 1 99 ? 5.511 -6.451 -12.079 1.00 88.62 99 LYS A CA 1
ATOM 778 C C . LYS A 1 99 ? 6.406 -5.365 -12.675 1.00 88.62 99 LYS A C 1
ATOM 780 O O . LYS A 1 99 ? 6.766 -5.475 -13.844 1.00 88.62 99 LYS A O 1
ATOM 785 N N . GLN A 1 100 ? 6.753 -4.335 -11.906 1.00 86.62 100 GLN A N 1
ATOM 786 C CA . GLN A 1 100 ? 7.665 -3.273 -12.340 1.00 86.62 100 GLN A CA 1
ATOM 787 C C . GLN A 1 100 ? 9.139 -3.700 -12.271 1.00 86.62 100 GLN A C 1
ATOM 789 O O . GLN A 1 100 ? 9.960 -3.129 -12.985 1.00 86.62 100 GLN A O 1
ATOM 794 N N . TYR A 1 101 ? 9.465 -4.729 -11.479 1.00 85.81 101 TYR A N 1
ATOM 795 C CA . TYR A 1 101 ? 10.837 -5.199 -11.256 1.00 85.81 101 TYR A CA 1
ATOM 796 C C . TYR A 1 101 ? 10.966 -6.736 -11.380 1.00 85.81 101 TYR A C 1
ATOM 798 O O . TYR A 1 101 ? 11.441 -7.387 -10.452 1.00 85.81 101 TYR A O 1
ATOM 806 N N . PRO A 1 102 ? 10.561 -7.351 -12.512 1.00 79.06 102 PRO A N 1
ATOM 807 C CA . PRO A 1 102 ? 10.444 -8.811 -12.631 1.00 79.06 102 PRO A CA 1
ATOM 808 C C . PRO A 1 102 ? 11.780 -9.573 -12.585 1.00 79.06 102 PRO A C 1
ATOM 810 O O . PRO A 1 102 ? 11.793 -10.741 -12.213 1.00 79.06 102 PRO A O 1
ATOM 813 N N . GLU A 1 103 ? 12.890 -8.931 -12.957 1.00 84.88 103 GLU A N 1
ATOM 814 C CA . GLU A 1 103 ? 14.222 -9.556 -13.057 1.00 84.88 103 GLU A CA 1
ATOM 815 C C . GLU A 1 103 ? 15.185 -9.095 -11.941 1.00 84.88 103 GLU A C 1
ATOM 817 O O . GLU A 1 103 ? 16.359 -9.464 -11.937 1.00 84.88 103 GLU A O 1
ATOM 822 N N . ASP A 1 104 ? 14.719 -8.262 -11.001 1.00 86.19 104 ASP A N 1
ATOM 823 C CA . ASP A 1 104 ? 15.531 -7.748 -9.893 1.00 86.19 104 ASP A CA 1
ATOM 824 C C . ASP A 1 104 ? 15.238 -8.535 -8.607 1.00 86.19 104 ASP A C 1
ATOM 826 O O . ASP A 1 104 ? 14.370 -8.178 -7.811 1.00 86.19 104 ASP A O 1
ATOM 830 N N . GLU A 1 105 ? 15.976 -9.630 -8.404 1.00 87.50 105 GLU A N 1
ATOM 831 C CA . GLU A 1 105 ? 15.844 -10.505 -7.228 1.00 87.50 105 GLU A CA 1
ATOM 832 C C . GLU A 1 105 ? 16.092 -9.752 -5.909 1.00 87.50 105 GLU A C 1
ATOM 834 O O . GLU A 1 105 ? 15.415 -9.985 -4.904 1.00 87.50 105 GLU A O 1
ATOM 839 N N . TRP A 1 106 ? 17.033 -8.801 -5.903 1.00 86.75 106 TRP A N 1
ATOM 840 C CA . TRP A 1 106 ? 17.310 -7.996 -4.716 1.00 86.75 106 TRP A CA 1
ATOM 841 C C . TRP A 1 106 ? 16.109 -7.122 -4.357 1.00 86.75 106 TRP A C 1
ATOM 843 O O . TRP A 1 106 ? 15.740 -7.037 -3.182 1.00 86.75 106 TRP A O 1
ATOM 853 N N . PHE A 1 107 ? 15.492 -6.491 -5.357 1.00 86.06 107 PHE A N 1
ATOM 854 C CA . PHE A 1 107 ? 14.315 -5.658 -5.159 1.00 86.06 107 PHE A CA 1
ATOM 855 C C . PHE A 1 107 ? 13.080 -6.493 -4.809 1.00 86.06 107 PHE A C 1
ATOM 857 O O . PHE A 1 107 ? 12.353 -6.124 -3.888 1.00 86.06 107 PHE A O 1
ATOM 864 N N . ALA A 1 108 ? 12.892 -7.658 -5.434 1.00 88.75 108 ALA A N 1
ATOM 865 C CA . ALA A 1 108 ? 11.827 -8.602 -5.092 1.00 88.75 108 ALA A CA 1
ATOM 866 C C . ALA A 1 108 ? 11.855 -8.974 -3.599 1.00 88.75 108 ALA A C 1
ATOM 868 O O . ALA A 1 108 ? 10.844 -8.837 -2.914 1.00 88.75 108 ALA A O 1
ATOM 869 N N . HIS A 1 109 ? 13.031 -9.284 -3.041 1.00 89.44 109 HIS A N 1
ATOM 870 C CA . HIS A 1 109 ? 13.180 -9.532 -1.602 1.00 89.44 109 HIS A CA 1
ATOM 871 C C . HIS A 1 109 ? 12.831 -8.327 -0.714 1.00 89.44 109 HIS A C 1
ATOM 873 O O . HIS A 1 109 ? 12.399 -8.490 0.435 1.00 89.44 109 HIS A O 1
ATOM 879 N N . LYS A 1 110 ? 13.021 -7.094 -1.204 1.00 88.94 110 LYS A N 1
ATOM 880 C CA . LYS A 1 110 ? 12.557 -5.893 -0.492 1.00 88.94 110 LYS A CA 1
ATOM 881 C C . LYS A 1 110 ? 11.040 -5.792 -0.510 1.00 88.94 110 LYS A C 1
ATOM 883 O O . LYS A 1 110 ? 10.474 -5.466 0.532 1.00 88.94 110 LYS A O 1
ATOM 888 N N . ILE A 1 111 ? 10.401 -6.105 -1.635 1.00 92.62 111 ILE A N 1
ATOM 889 C CA . ILE A 1 111 ? 8.940 -6.144 -1.736 1.00 92.62 111 ILE A CA 1
ATOM 890 C C . ILE A 1 111 ? 8.376 -7.219 -0.794 1.00 92.62 111 ILE A C 1
ATOM 892 O O . ILE A 1 111 ? 7.495 -6.889 -0.006 1.00 92.62 111 ILE A O 1
ATOM 896 N N . ASP A 1 112 ? 8.962 -8.424 -0.752 1.00 92.81 112 ASP A N 1
ATOM 897 C CA . ASP A 1 112 ? 8.561 -9.498 0.180 1.00 92.81 112 ASP A CA 1
ATOM 898 C C . ASP A 1 112 ? 8.599 -9.017 1.640 1.00 92.81 112 ASP A C 1
ATOM 900 O O . ASP A 1 112 ? 7.703 -9.274 2.445 1.00 92.81 112 ASP A O 1
ATOM 904 N N . THR A 1 113 ? 9.662 -8.286 1.995 1.00 91.88 113 THR A N 1
ATOM 905 C CA . THR A 1 113 ? 9.824 -7.733 3.344 1.00 91.88 113 THR A CA 1
ATOM 906 C C . THR A 1 113 ? 8.748 -6.689 3.647 1.00 91.88 113 THR A C 1
ATOM 908 O O . THR A 1 113 ? 8.205 -6.666 4.752 1.00 91.88 113 THR A O 1
ATOM 911 N N . ILE A 1 114 ? 8.442 -5.813 2.687 1.00 90.19 114 ILE A N 1
ATOM 912 C CA . ILE A 1 114 ? 7.400 -4.791 2.828 1.00 90.19 114 ILE A CA 1
ATOM 913 C C . ILE A 1 114 ? 6.028 -5.452 2.994 1.00 90.19 114 ILE A C 1
ATOM 915 O O . ILE A 1 114 ? 5.302 -5.081 3.916 1.00 90.19 114 ILE A O 1
ATOM 919 N N . ASP A 1 115 ? 5.702 -6.446 2.170 1.00 94.38 115 ASP A N 1
ATOM 920 C CA . ASP A 1 115 ? 4.448 -7.197 2.252 1.00 94.38 115 ASP A CA 1
ATOM 921 C C . ASP A 1 115 ? 4.291 -7.884 3.616 1.00 94.38 115 ASP A C 1
ATOM 923 O O . ASP A 1 115 ? 3.295 -7.694 4.320 1.00 94.38 115 ASP A O 1
ATOM 927 N N . ALA A 1 116 ? 5.329 -8.584 4.082 1.00 93.38 116 ALA A N 1
ATOM 928 C CA . ALA A 1 116 ? 5.322 -9.211 5.401 1.00 93.38 116 ALA A CA 1
ATOM 929 C C . ALA A 1 116 ? 5.082 -8.193 6.534 1.00 93.38 116 ALA A C 1
ATOM 931 O O . ALA A 1 116 ? 4.290 -8.443 7.447 1.00 93.38 116 ALA A O 1
ATOM 932 N N . LEU A 1 117 ? 5.725 -7.022 6.478 1.00 94.06 117 LEU A N 1
ATOM 933 C CA . LEU A 1 117 ? 5.539 -5.962 7.475 1.00 94.06 117 LEU A CA 1
ATOM 934 C C . LEU A 1 117 ? 4.133 -5.353 7.428 1.00 94.06 117 LEU A C 1
ATOM 936 O O . LEU A 1 117 ? 3.553 -5.074 8.481 1.00 94.06 117 LEU A O 1
ATOM 940 N N . ILE A 1 118 ? 3.569 -5.164 6.235 1.00 94.06 118 ILE A N 1
ATOM 941 C CA . ILE A 1 118 ? 2.188 -4.707 6.053 1.00 94.06 118 ILE A CA 1
ATOM 942 C C . ILE A 1 118 ? 1.221 -5.725 6.655 1.00 94.06 118 ILE A C 1
ATOM 944 O O . ILE A 1 118 ? 0.341 -5.343 7.429 1.00 94.06 118 ILE A O 1
ATOM 948 N N . ASN A 1 119 ? 1.427 -7.015 6.396 1.00 94.75 119 ASN A N 1
ATOM 949 C CA . ASN A 1 119 ? 0.613 -8.091 6.950 1.00 94.75 119 ASN A CA 1
ATOM 950 C C . ASN A 1 119 ? 0.626 -8.096 8.484 1.00 94.75 119 ASN A C 1
ATOM 952 O O . ASN A 1 119 ? -0.441 -8.099 9.105 1.00 94.75 119 ASN A O 1
ATOM 956 N N . VAL A 1 120 ? 1.804 -7.974 9.105 1.00 94.31 120 VAL A N 1
ATOM 957 C CA . VAL A 1 120 ? 1.926 -7.833 10.567 1.00 94.31 120 VAL A CA 1
ATOM 958 C C . VAL A 1 120 ? 1.194 -6.584 11.066 1.00 94.31 120 VAL A C 1
ATOM 960 O O . VAL A 1 120 ? 0.414 -6.659 12.017 1.00 94.31 120 VAL A O 1
ATOM 963 N N . LYS A 1 121 ? 1.382 -5.432 10.413 1.00 92.69 121 LYS A N 1
ATOM 964 C CA . LYS A 1 121 ? 0.719 -4.178 10.804 1.00 92.69 121 LYS A CA 1
ATOM 965 C C . LYS A 1 121 ? -0.807 -4.290 10.712 1.00 92.69 121 LYS A C 1
ATOM 967 O O . LYS A 1 121 ? -1.515 -3.840 11.612 1.00 92.69 121 LYS A O 1
ATOM 972 N N . THR A 1 122 ? -1.324 -4.929 9.661 1.00 95.31 122 THR A N 1
ATOM 973 C CA . THR A 1 122 ? -2.770 -5.129 9.487 1.00 95.31 122 THR A CA 1
ATOM 974 C C . THR A 1 122 ? -3.350 -6.064 10.536 1.00 95.31 122 THR A C 1
ATOM 976 O O . THR A 1 122 ? -4.461 -5.822 11.003 1.00 95.31 122 THR A O 1
ATOM 979 N N . GLN A 1 123 ? -2.601 -7.084 10.958 1.00 95.88 123 GLN A N 1
ATOM 980 C CA . GLN A 1 123 ? -3.006 -7.950 12.057 1.00 95.88 123 GLN A CA 1
ATOM 981 C C . GLN A 1 123 ? -3.143 -7.165 13.363 1.00 95.88 123 GLN A C 1
ATOM 983 O O . GLN A 1 123 ? -4.189 -7.254 14.003 1.00 95.88 123 GLN A O 1
ATOM 988 N N . VAL A 1 124 ? -2.150 -6.339 13.710 1.00 95.44 124 VAL A N 1
ATOM 989 C CA . VAL A 1 124 ? -2.212 -5.478 14.903 1.00 95.44 124 VAL A CA 1
ATOM 990 C C . VAL A 1 124 ? -3.451 -4.581 14.862 1.00 95.44 124 VAL A C 1
ATOM 992 O O . VAL A 1 124 ? -4.174 -4.466 15.849 1.00 95.44 124 VAL A O 1
ATOM 995 N N . TRP A 1 125 ? -3.759 -3.984 13.710 1.00 97.25 125 TRP A N 1
ATOM 996 C CA . TRP A 1 125 ? -4.971 -3.177 13.564 1.00 97.25 125 TRP A CA 1
ATOM 997 C C . TRP A 1 125 ? -6.261 -3.979 13.734 1.00 97.25 125 TRP A C 1
ATOM 999 O O . TRP A 1 125 ? -7.180 -3.492 14.391 1.00 97.25 125 TRP A O 1
ATOM 1009 N N . ARG A 1 126 ? -6.342 -5.203 13.196 1.00 96.44 126 ARG A N 1
ATOM 1010 C CA . ARG A 1 126 ? -7.504 -6.084 13.405 1.00 96.44 126 ARG A CA 1
ATOM 1011 C C . ARG A 1 126 ? -7.697 -6.415 14.882 1.00 96.44 126 ARG A C 1
ATOM 1013 O O . ARG A 1 126 ? -8.822 -6.359 15.373 1.00 96.44 126 ARG A O 1
ATOM 1020 N N . GLU A 1 127 ? -6.613 -6.705 15.594 1.00 95.69 127 GLU A N 1
ATOM 1021 C CA . GLU A 1 127 ? -6.649 -6.961 17.035 1.00 95.69 127 GLU A CA 1
ATOM 1022 C C . GLU A 1 127 ? -7.143 -5.722 17.799 1.00 95.69 127 GLU A C 1
ATOM 1024 O O . GLU A 1 127 ? -8.085 -5.827 18.586 1.00 95.69 127 GLU A O 1
ATOM 1029 N N . MET A 1 128 ? -6.616 -4.530 17.493 1.00 94.44 128 MET A N 1
ATOM 1030 C CA . MET A 1 128 ? -7.085 -3.267 18.082 1.00 94.44 128 MET A CA 1
ATOM 1031 C C . MET A 1 128 ? -8.582 -3.022 17.836 1.00 94.44 128 MET A C 1
ATOM 1033 O O . MET A 1 128 ? -9.313 -2.694 18.771 1.00 94.44 128 MET A O 1
ATOM 1037 N N . ILE A 1 129 ? -9.053 -3.219 16.600 1.00 96.00 129 ILE A N 1
ATOM 1038 C CA . ILE A 1 129 ? -10.472 -3.077 16.239 1.00 96.00 129 ILE A CA 1
ATOM 1039 C C . ILE A 1 129 ? -11.334 -4.044 17.056 1.00 96.00 129 ILE A C 1
ATOM 1041 O O . ILE A 1 129 ? -12.353 -3.628 17.605 1.00 96.00 129 ILE A O 1
ATOM 1045 N N . SER A 1 130 ? -10.914 -5.306 17.179 1.00 94.38 130 SER A N 1
ATOM 1046 C CA . SER A 1 130 ? -11.673 -6.324 17.914 1.00 94.38 130 SER A CA 1
ATOM 1047 C C . SER A 1 130 ? -11.842 -5.974 19.397 1.00 94.38 130 SER A C 1
ATOM 1049 O O . SER A 1 130 ? -12.937 -6.102 19.946 1.00 94.38 130 SER A O 1
ATOM 1051 N N . ILE A 1 131 ? -10.790 -5.439 20.027 1.00 92.44 131 ILE A N 1
ATOM 1052 C CA . ILE A 1 131 ? -10.819 -4.977 21.420 1.00 92.44 131 ILE A CA 1
ATOM 1053 C C . ILE A 1 131 ? -11.825 -3.833 21.576 1.00 92.44 131 ILE A C 1
ATOM 1055 O O . ILE A 1 131 ? -12.634 -3.830 22.503 1.00 92.44 131 ILE A O 1
ATOM 1059 N N . TRP A 1 132 ? -11.813 -2.870 20.656 1.00 90.69 132 TRP A N 1
ATOM 1060 C CA . TRP A 1 132 ? -12.722 -1.729 20.706 1.00 90.69 132 TRP A CA 1
ATOM 1061 C C . TRP A 1 132 ? -14.181 -2.090 20.452 1.00 90.69 132 TRP A C 1
ATOM 1063 O O . TRP A 1 132 ? -15.048 -1.478 21.073 1.00 90.69 132 TRP A O 1
ATOM 1073 N N . GLN A 1 133 ? -14.450 -3.054 19.571 1.00 90.12 133 GLN A N 1
ATOM 1074 C CA . GLN A 1 133 ? -15.798 -3.570 19.323 1.00 90.12 133 GLN A CA 1
ATOM 1075 C C . GLN A 1 133 ? -16.349 -4.304 20.542 1.00 90.12 133 GLN A C 1
ATOM 1077 O O . GLN A 1 133 ? -17.509 -4.110 20.911 1.00 90.12 133 GLN A O 1
ATOM 1082 N N . TYR A 1 134 ? -15.512 -5.114 21.195 1.00 85.88 134 TYR A N 1
ATOM 1083 C CA . TYR A 1 134 ? -15.884 -5.800 22.426 1.00 85.88 134 TYR A CA 1
ATOM 1084 C C . TYR A 1 134 ? -16.240 -4.807 23.541 1.00 85.88 134 TYR A C 1
ATOM 1086 O O . TYR A 1 134 ? -17.285 -4.946 24.174 1.00 85.88 134 TYR A O 1
ATOM 1094 N N . ASP A 1 135 ? -15.418 -3.772 23.731 1.00 83.62 135 ASP A N 1
ATOM 1095 C CA . ASP A 1 135 ? -15.659 -2.699 24.702 1.00 83.62 135 ASP A CA 1
ATOM 1096 C C . ASP A 1 135 ? -16.968 -1.938 24.415 1.00 83.62 135 ASP A C 1
ATOM 1098 O O . ASP A 1 135 ? -17.831 -1.828 25.284 1.00 83.62 135 ASP A O 1
ATOM 1102 N N . SER A 1 136 ? -17.187 -1.515 23.164 1.00 79.56 136 SER A N 1
ATOM 1103 C CA . SER A 1 136 ? -18.437 -0.858 22.751 1.00 79.56 136 SER A CA 1
ATOM 1104 C C . SER A 1 136 ? -19.673 -1.734 22.975 1.00 79.56 136 SER A C 1
ATOM 1106 O O . SER A 1 136 ? -20.699 -1.239 23.435 1.00 79.56 136 SER A O 1
ATOM 1108 N N . THR A 1 137 ? -19.571 -3.038 22.703 1.00 77.81 137 THR A N 1
ATOM 1109 C CA . THR A 1 137 ? -20.670 -3.990 22.926 1.00 77.81 137 THR A CA 1
ATOM 1110 C C . THR A 1 137 ? -20.968 -4.149 24.416 1.00 77.81 137 THR A C 1
ATOM 1112 O O . THR A 1 137 ? -22.129 -4.154 24.819 1.00 77.81 137 THR A O 1
ATOM 1115 N N . ARG A 1 138 ? -19.929 -4.235 25.256 1.00 80.19 138 ARG A N 1
ATOM 1116 C CA . ARG A 1 138 ? -20.086 -4.312 26.714 1.00 80.19 138 ARG A CA 1
ATOM 1117 C C . ARG A 1 138 ? -20.780 -3.080 27.282 1.00 80.19 138 ARG A C 1
ATOM 1119 O O . ARG A 1 138 ? -21.676 -3.236 28.106 1.00 80.19 138 ARG A O 1
ATOM 1126 N N . ASN A 1 139 ? -20.384 -1.894 26.828 1.00 78.12 139 ASN A N 1
ATOM 1127 C CA . ASN A 1 139 ? -20.968 -0.637 27.288 1.00 78.12 139 ASN A CA 1
ATOM 1128 C C . ASN A 1 139 ? -22.437 -0.533 26.867 1.00 78.12 139 ASN A C 1
ATOM 1130 O O . ASN A 1 139 ? -23.284 -0.299 27.718 1.00 78.12 139 ASN A O 1
ATOM 1134 N N . ALA A 1 140 ? -22.768 -0.858 25.612 1.00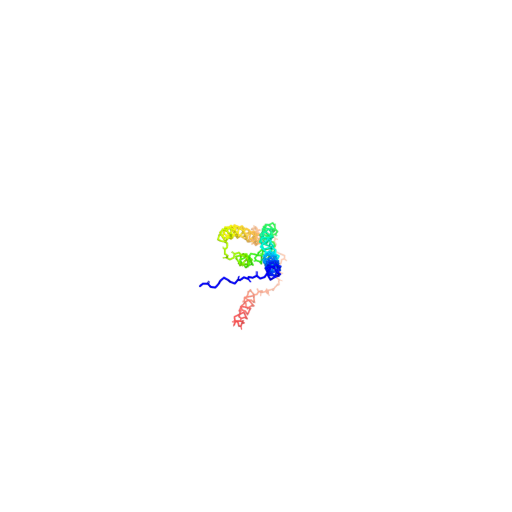 75.06 140 ALA A N 1
ATOM 1135 C CA . ALA A 1 140 ? -24.157 -0.879 25.153 1.00 75.06 140 ALA A CA 1
ATOM 1136 C C . ALA A 1 140 ? -25.038 -1.847 25.968 1.00 75.06 140 ALA A C 1
ATOM 1138 O O . ALA A 1 140 ? -26.165 -1.509 26.327 1.00 75.06 140 ALA A O 1
ATOM 1139 N N . ILE A 1 141 ? -24.526 -3.041 26.297 1.00 75.19 141 ILE A N 1
ATOM 1140 C CA . ILE A 1 141 ? -25.237 -4.012 27.145 1.00 75.19 141 ILE A CA 1
ATOM 1141 C C . ILE A 1 141 ? -25.395 -3.488 28.579 1.00 75.19 141 ILE A C 1
ATOM 1143 O O . ILE A 1 141 ? -26.455 -3.677 29.172 1.00 75.19 141 ILE A O 1
ATOM 1147 N N . SER A 1 142 ? -24.367 -2.845 29.140 1.00 78.31 142 SER A N 1
ATOM 1148 C CA . SER A 1 142 ? -24.433 -2.241 30.476 1.00 78.31 142 SER A CA 1
ATOM 1149 C C . SER A 1 142 ? -25.483 -1.134 30.532 1.00 78.31 142 SER A C 1
ATOM 1151 O O . SER A 1 142 ? -26.321 -1.144 31.429 1.00 78.31 142 SER A O 1
ATOM 1153 N N . ASP A 1 143 ? -25.500 -0.247 29.536 1.00 82.44 143 ASP A N 1
ATOM 1154 C CA . ASP A 1 143 ? -26.475 0.838 29.432 1.00 82.44 143 ASP A CA 1
ATOM 1155 C C . ASP A 1 143 ? -27.901 0.280 29.335 1.00 82.44 143 ASP A C 1
ATOM 1157 O O . ASP A 1 143 ? -28.801 0.738 30.038 1.00 82.44 143 ASP A O 1
ATOM 1161 N N . LEU A 1 144 ? -28.114 -0.760 28.519 1.00 79.81 144 LEU A N 1
ATOM 1162 C CA . LEU A 1 144 ? -29.394 -1.472 28.447 1.00 79.81 144 LEU A CA 1
ATOM 1163 C C . LEU A 1 144 ? -29.775 -2.061 29.814 1.00 79.81 144 LEU A C 1
ATOM 1165 O O . LEU A 1 144 ? -30.892 -1.855 30.279 1.00 79.81 144 LEU A O 1
ATOM 1169 N N . ALA A 1 145 ? -28.857 -2.758 30.485 1.00 78.44 145 ALA A N 1
ATOM 1170 C CA . ALA A 1 145 ? -29.113 -3.363 31.791 1.00 78.44 145 ALA A CA 1
ATOM 1171 C C . ALA A 1 145 ? -29.456 -2.326 32.876 1.00 78.44 145 ALA A C 1
ATOM 1173 O O . ALA A 1 145 ? -30.304 -2.597 33.726 1.00 78.44 145 ALA A O 1
ATOM 1174 N N . GLU A 1 146 ? -28.854 -1.135 32.835 1.00 78.12 146 GLU A N 1
ATOM 1175 C CA . GLU A 1 146 ? -29.212 -0.019 33.717 1.00 78.12 146 GLU A CA 1
ATOM 1176 C C . GLU A 1 146 ? -30.627 0.506 33.442 1.00 78.12 146 GLU A C 1
ATOM 1178 O O . GLU A 1 146 ? -31.379 0.760 34.382 1.00 78.12 146 GLU A O 1
ATOM 1183 N N . HIS A 1 147 ? -31.033 0.590 32.172 1.00 77.31 147 HIS A N 1
ATOM 1184 C CA . HIS A 1 147 ? -32.393 0.999 31.798 1.00 77.31 147 HIS A CA 1
ATOM 1185 C C . HIS A 1 147 ? -33.461 -0.050 32.148 1.00 77.31 147 HIS A C 1
ATOM 1187 O O . HIS A 1 147 ? -34.629 0.301 32.312 1.00 77.31 147 HIS A O 1
ATOM 1193 N N . PHE A 1 148 ? -33.076 -1.323 32.284 1.00 71.38 148 PHE A N 1
ATOM 1194 C CA . PHE A 1 148 ? -33.968 -2.429 32.643 1.00 71.38 148 PHE A CA 1
ATOM 1195 C C . PHE A 1 148 ? -33.919 -2.823 34.125 1.00 71.38 148 PHE A C 1
ATOM 1197 O O . PHE A 1 148 ? -34.475 -3.867 34.482 1.00 71.38 148 PHE A O 1
ATOM 1204 N N . GLN A 1 149 ? -33.300 -2.026 35.010 1.00 59.47 149 GLN A N 1
ATOM 1205 C CA . GLN A 1 149 ? -33.395 -2.307 36.443 1.00 59.47 149 GLN A CA 1
ATOM 1206 C C . GLN A 1 149 ? -34.876 -2.368 36.863 1.00 59.47 149 GLN A C 1
ATOM 1208 O O . GLN A 1 149 ? -35.632 -1.429 36.595 1.00 59.47 149 GLN A O 1
ATOM 1213 N N . PRO A 1 150 ? -35.324 -3.473 37.490 1.00 52.94 150 PRO A N 1
ATOM 1214 C CA . PRO A 1 150 ? -36.705 -3.605 37.912 1.00 52.94 150 PRO A CA 1
ATOM 1215 C C . PRO A 1 150 ? -37.003 -2.516 38.939 1.00 52.94 150 PRO A C 1
ATOM 1217 O O . PRO A 1 150 ? -36.262 -2.357 39.909 1.00 52.94 150 PRO A O 1
ATOM 1220 N N . VAL A 1 151 ? -38.094 -1.780 38.705 1.00 49.00 151 VAL A N 1
ATOM 1221 C CA . VAL A 1 151 ? -38.715 -0.868 39.673 1.00 49.00 151 VAL A CA 1
ATOM 1222 C C . VAL A 1 151 ? -38.669 -1.533 41.050 1.00 49.00 151 VAL A C 1
ATOM 1224 O O . VAL A 1 151 ? -39.140 -2.663 41.195 1.00 49.00 151 VAL A O 1
ATOM 1227 N N . GLU A 1 152 ? -38.045 -0.856 42.019 1.00 47.94 152 GLU A N 1
ATOM 1228 C CA . GLU A 1 152 ? -37.860 -1.337 43.391 1.00 47.94 152 GLU A CA 1
ATOM 1229 C C . GLU A 1 152 ? -39.127 -2.026 43.930 1.00 47.94 152 GLU A C 1
ATOM 1231 O O . GLU A 1 152 ? -40.245 -1.570 43.655 1.00 47.94 152 GLU A O 1
ATOM 1236 N N . PRO A 1 153 ? -38.995 -3.102 44.731 1.00 46.72 153 PRO A N 1
ATOM 1237 C CA . PRO A 1 153 ? -40.149 -3.709 45.368 1.00 46.72 153 PRO A CA 1
ATOM 1238 C C . PRO A 1 153 ? -40.826 -2.654 46.246 1.00 46.72 153 PRO A C 1
ATOM 1240 O O . PRO A 1 153 ? -40.239 -2.144 47.201 1.00 46.72 153 PRO A O 1
ATOM 1243 N N . ILE A 1 154 ? -42.068 -2.328 45.886 1.00 43.75 154 ILE A N 1
ATOM 1244 C CA . ILE A 1 154 ? -42.965 -1.439 46.624 1.00 43.75 154 ILE A CA 1
ATOM 1245 C C . ILE A 1 154 ? -42.860 -1.796 48.117 1.00 43.75 154 ILE A C 1
ATOM 1247 O O . ILE A 1 154 ? -43.101 -2.958 48.464 1.00 43.75 154 ILE A O 1
ATOM 1251 N N . PRO A 1 155 ? -42.510 -0.854 49.013 1.00 42.00 155 PRO A N 1
ATOM 1252 C CA . PRO A 1 155 ? -42.432 -1.161 50.431 1.00 42.00 155 PRO A CA 1
ATOM 1253 C C . PRO A 1 155 ? -43.814 -1.610 50.903 1.00 42.00 155 PRO A C 1
ATOM 1255 O O . PRO A 1 155 ? -44.820 -0.974 50.583 1.00 42.00 155 PRO A O 1
ATOM 1258 N N . GLU A 1 156 ? -43.871 -2.711 51.653 1.00 50.59 156 GLU A N 1
ATOM 1259 C CA . GLU A 1 156 ? -45.097 -3.212 52.272 1.00 50.59 156 GLU A CA 1
ATOM 1260 C C . GLU A 1 156 ? -45.752 -2.111 53.121 1.00 50.59 156 GLU A C 1
ATOM 1262 O O . GLU A 1 156 ? -45.413 -1.880 54.286 1.00 50.59 156 GLU A O 1
ATOM 1267 N N . VAL A 1 157 ? -46.727 -1.410 52.542 1.00 37.16 157 VAL A N 1
ATOM 1268 C CA . VAL A 1 157 ? -47.556 -0.467 53.283 1.00 37.16 157 VAL A CA 1
ATOM 1269 C C . VAL A 1 157 ? -48.537 -1.282 54.112 1.00 37.16 157 VAL A C 1
ATOM 1271 O O . VAL A 1 157 ? -49.494 -1.870 53.601 1.00 37.16 157 VAL A O 1
ATOM 1274 N N . LYS A 1 158 ? -48.288 -1.295 55.426 1.00 44.41 158 LYS A N 1
ATOM 1275 C CA . LYS A 1 158 ? -49.217 -1.776 56.450 1.00 44.41 158 LYS A CA 1
ATOM 1276 C C . LYS A 1 158 ? -50.628 -1.274 56.152 1.00 44.41 158 LYS A C 1
ATOM 1278 O O . LYS A 1 158 ? -50.900 -0.076 56.085 1.00 44.41 158 LYS A O 1
ATOM 1283 N N . GLN A 1 159 ? -51.526 -2.236 55.994 1.00 50.81 159 GLN A N 1
ATOM 1284 C CA . GLN A 1 159 ? -52.956 -2.031 55.852 1.00 50.81 159 GLN A CA 1
ATOM 1285 C C . GLN A 1 159 ? -53.485 -1.160 56.997 1.00 50.81 159 GLN A C 1
ATOM 1287 O O . GLN A 1 159 ? -53.262 -1.488 58.162 1.00 50.81 159 GLN A O 1
ATOM 1292 N N . GLY A 1 160 ? -54.272 -0.125 56.681 1.00 51.56 160 GLY A N 1
ATOM 1293 C CA . GLY A 1 160 ? -55.245 0.340 57.668 1.00 51.56 160 GLY A CA 1
ATOM 1294 C C . GLY A 1 160 ? -55.744 1.776 57.652 1.00 51.56 160 GLY A C 1
ATOM 1295 O O . GLY A 1 160 ? -56.076 2.220 58.734 1.00 51.56 160 GLY A O 1
ATOM 1296 N N . PHE A 1 161 ? -55.881 2.498 56.531 1.00 51.84 161 PHE A N 1
ATOM 1297 C CA . PHE A 1 161 ? -56.632 3.776 56.587 1.00 51.84 161 PHE A CA 1
ATOM 1298 C C . PHE A 1 161 ? -57.571 4.103 55.411 1.00 51.84 161 PHE A C 1
ATOM 1300 O O . PHE A 1 161 ? -58.452 4.939 55.577 1.00 51.84 161 PHE A O 1
ATOM 1307 N N . PHE A 1 162 ? -57.522 3.395 54.275 1.00 48.44 162 PHE A N 1
ATOM 1308 C CA . PHE A 1 162 ? -58.338 3.765 53.096 1.00 48.44 162 PHE A CA 1
ATOM 1309 C C . PHE A 1 162 ? -59.454 2.780 52.709 1.00 48.44 162 PHE A C 1
ATOM 1311 O O . PHE A 1 162 ? -60.169 2.998 51.733 1.00 48.44 162 PHE A O 1
ATOM 1318 N N . LYS A 1 163 ? -59.707 1.741 53.517 1.00 50.72 163 LYS A N 1
ATOM 1319 C CA . LYS A 1 163 ? -60.738 0.717 53.236 1.00 50.72 163 LYS A CA 1
ATOM 1320 C C . LYS A 1 163 ? -62.196 1.206 53.332 1.00 50.72 163 LYS A C 1
ATOM 1322 O O . LYS A 1 163 ? -63.107 0.406 53.147 1.00 50.72 163 LYS A O 1
ATOM 1327 N N . ARG A 1 164 ? -62.441 2.489 53.629 1.00 54.50 164 ARG A N 1
ATOM 1328 C CA . ARG A 1 164 ? -63.792 3.024 53.889 1.00 54.50 164 ARG A CA 1
ATOM 1329 C C . ARG A 1 164 ? -64.284 4.072 52.884 1.00 54.50 164 ARG A C 1
ATOM 1331 O O . ARG A 1 164 ? -65.417 4.515 53.023 1.00 54.50 164 ARG A O 1
ATOM 1338 N N . ILE A 1 165 ? -63.488 4.444 51.874 1.00 53.25 165 ILE A N 1
ATOM 1339 C CA . ILE A 1 165 ? -63.870 5.525 50.939 1.00 53.25 165 ILE A CA 1
ATOM 1340 C C . ILE A 1 165 ? -64.096 5.046 49.494 1.00 53.25 165 ILE A C 1
ATOM 1342 O O . ILE A 1 165 ? -64.849 5.679 48.764 1.00 53.25 165 ILE A O 1
ATOM 1346 N N . PHE A 1 166 ? -63.603 3.872 49.094 1.00 50.72 166 PHE A N 1
ATOM 1347 C CA . PHE A 1 166 ? -63.865 3.337 47.750 1.00 50.72 166 PHE A CA 1
ATOM 1348 C C . PHE A 1 166 ? -64.893 2.204 47.773 1.00 50.72 166 PHE A C 1
ATOM 1350 O O . PHE A 1 166 ? -64.588 1.019 47.656 1.00 50.72 166 PHE A O 1
ATOM 1357 N N . GLY A 1 167 ? -66.153 2.601 47.956 1.00 42.44 167 GLY A N 1
ATOM 1358 C CA . GLY A 1 167 ? -67.311 1.751 47.720 1.00 42.44 167 GLY A CA 1
ATOM 1359 C C . GLY A 1 167 ? -67.591 1.590 46.222 1.00 42.44 167 GLY A C 1
ATOM 1360 O O . GLY A 1 167 ? -67.850 2.570 45.537 1.00 42.44 167 GLY A O 1
ATOM 1361 N N . LYS A 1 168 ? -67.579 0.330 45.764 1.00 39.25 168 LYS A N 1
ATOM 1362 C CA . LYS A 1 168 ? -68.296 -0.242 44.604 1.00 39.25 168 LYS A CA 1
ATOM 1363 C C . LYS A 1 168 ? -68.410 0.614 43.325 1.00 39.25 168 LYS A C 1
ATOM 1365 O O . LYS A 1 168 ? -69.308 1.444 43.222 1.00 39.25 168 LYS A O 1
ATOM 1370 N N . LYS A 1 169 ? -67.727 0.164 42.260 1.00 33.56 169 LYS A N 1
ATOM 1371 C CA . LYS A 1 169 ? -68.352 -0.158 40.957 1.00 33.56 169 LYS A CA 1
ATOM 1372 C C . LYS A 1 169 ? -67.416 -0.993 40.055 1.00 33.56 169 LYS A C 1
ATOM 1374 O O . LYS A 1 169 ? -66.312 -0.574 39.768 1.00 33.56 169 LYS A O 1
ATOM 1379 N N . LYS A 1 170 ? -67.948 -2.165 39.674 1.00 33.25 170 LYS A N 1
ATOM 1380 C CA . LYS A 1 170 ? -67.783 -3.008 38.467 1.00 33.25 170 LYS A CA 1
ATOM 1381 C C . LYS A 1 170 ? -66.382 -3.307 37.879 1.00 33.25 170 LYS A C 1
ATOM 1383 O O . LYS A 1 170 ? -65.653 -2.412 37.488 1.00 33.25 170 LYS A O 1
ATOM 1388 N N . LYS A 1 171 ? -66.118 -4.618 37.761 1.00 40.12 171 LYS A N 1
ATOM 1389 C CA . LYS A 1 171 ? -65.038 -5.298 37.026 1.00 40.12 171 LYS A CA 1
ATOM 1390 C C . LYS A 1 171 ? -65.001 -4.927 35.538 1.00 40.12 171 LYS A C 1
ATOM 1392 O O . LYS A 1 171 ? -66.046 -5.007 34.899 1.00 40.12 171 LYS A O 1
ATOM 1397 N N . GLU A 1 172 ? -63.794 -4.720 35.023 1.00 34.12 172 GLU A N 1
ATOM 1398 C CA . GLU A 1 172 ? -63.346 -5.119 33.682 1.00 34.12 172 GLU A CA 1
ATOM 1399 C C . GLU A 1 172 ? -61.876 -5.558 33.826 1.00 34.12 172 GLU A C 1
ATOM 1401 O O . GLU A 1 172 ? -61.012 -4.763 34.188 1.00 34.12 172 GLU A O 1
ATOM 1406 N N . GLU A 1 173 ? -61.633 -6.864 33.686 1.00 35.69 173 GLU A N 1
ATOM 1407 C CA . GLU A 1 173 ? -60.300 -7.470 33.584 1.00 35.69 173 GLU A CA 1
ATOM 1408 C C . GLU A 1 173 ? -59.840 -7.305 32.131 1.00 35.69 173 GLU A C 1
ATOM 1410 O O . GLU A 1 173 ? -60.520 -7.775 31.222 1.00 35.69 173 GLU A O 1
ATOM 1415 N N . VAL A 1 174 ? -58.714 -6.623 31.912 1.00 39.16 174 VAL A N 1
ATOM 1416 C CA . VAL A 1 174 ? -58.004 -6.659 30.627 1.00 39.16 174 VAL A CA 1
ATOM 1417 C C . VAL A 1 174 ? -57.118 -7.900 30.647 1.00 39.16 174 VAL A C 1
ATOM 1419 O O . VAL A 1 174 ? -56.265 -8.051 31.522 1.00 39.16 174 VAL A O 1
ATOM 1422 N N . ASP A 1 175 ? -57.401 -8.803 29.717 1.00 43.31 175 ASP A N 1
ATOM 1423 C CA . ASP A 1 175 ? -56.790 -10.116 29.558 1.00 43.31 175 ASP A CA 1
ATOM 1424 C C . ASP A 1 175 ? -55.383 -9.994 28.927 1.00 43.31 175 ASP A C 1
ATOM 1426 O O . ASP A 1 175 ? -55.258 -9.451 27.829 1.00 43.31 175 ASP A O 1
ATOM 1430 N N . PRO A 1 176 ? -54.307 -10.472 29.582 1.00 46.59 176 PRO A N 1
ATOM 1431 C CA . PRO A 1 176 ? -52.944 -10.414 29.049 1.00 46.59 176 PRO A CA 1
ATOM 1432 C C . PRO A 1 176 ? -52.679 -11.400 27.894 1.00 46.59 176 PRO A C 1
ATOM 1434 O O . PRO A 1 176 ? -51.548 -11.491 27.419 1.00 46.59 176 PRO A O 1
ATOM 1437 N N . SER A 1 177 ? -53.684 -12.143 27.422 1.00 50.84 177 SER A N 1
ATOM 1438 C CA . SER A 1 177 ? -53.536 -13.070 26.293 1.00 50.84 177 SER A CA 1
ATOM 1439 C C . SER A 1 177 ? -53.580 -12.411 24.905 1.00 50.84 177 SER A C 1
ATOM 1441 O O . SER A 1 177 ? -53.049 -12.998 23.965 1.00 50.84 177 SER A O 1
ATOM 1443 N N . SER A 1 178 ? -54.069 -11.171 24.765 1.00 48.28 178 SER A N 1
ATOM 1444 C CA . SER A 1 178 ? -54.155 -10.499 23.453 1.00 48.28 178 SER A CA 1
ATOM 1445 C C . SER A 1 178 ? -52.804 -10.036 22.888 1.00 48.28 178 SER A C 1
ATOM 1447 O O . SER A 1 178 ? -52.659 -9.910 21.679 1.00 48.28 178 SER A O 1
ATOM 1449 N N . GLN A 1 179 ? -51.798 -9.797 23.738 1.00 50.69 179 GLN A N 1
ATOM 1450 C CA . GLN A 1 179 ? -50.454 -9.404 23.278 1.00 50.69 179 GLN A CA 1
ATOM 1451 C C . GLN A 1 179 ? -49.633 -10.596 22.771 1.00 50.69 179 GLN A C 1
ATOM 1453 O O . GLN A 1 179 ? -48.758 -10.435 21.926 1.00 50.69 179 GLN A O 1
ATOM 1458 N N . ASN A 1 180 ? -49.922 -11.805 23.258 1.00 53.72 180 ASN A N 1
ATOM 1459 C CA . ASN A 1 180 ? -49.193 -13.004 22.847 1.00 53.72 180 ASN A CA 1
ATOM 1460 C C . ASN A 1 180 ? -49.661 -13.524 21.479 1.00 53.72 180 ASN A C 1
ATOM 1462 O O . ASN A 1 180 ? -48.868 -14.133 20.767 1.00 53.72 180 ASN A O 1
ATOM 1466 N N . GLU A 1 181 ? -50.913 -13.260 21.091 1.00 56.50 181 GLU A N 1
ATOM 1467 C CA . GLU A 1 181 ? -51.428 -13.597 19.756 1.00 56.50 181 GLU A CA 1
ATOM 1468 C C . GLU A 1 181 ? -50.812 -12.706 18.665 1.00 56.50 181 GLU A C 1
ATOM 1470 O O . GLU A 1 181 ? -50.405 -13.219 17.626 1.00 56.50 181 GLU A O 1
ATOM 1475 N N . GLU A 1 182 ? -50.621 -11.412 18.936 1.00 58.25 182 GLU A N 1
ATOM 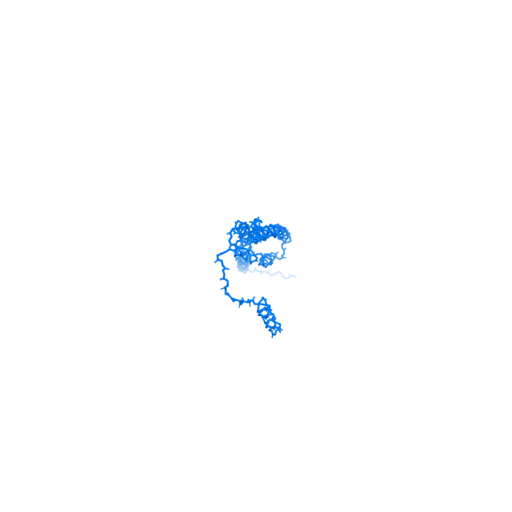1476 C CA . GLU A 1 182 ? -50.032 -10.451 17.986 1.00 58.25 182 GLU A CA 1
ATOM 1477 C C . GLU A 1 182 ? -48.542 -10.747 17.704 1.00 58.25 182 GLU A C 1
ATOM 1479 O O . GLU A 1 182 ? -48.062 -10.630 16.576 1.00 58.25 182 GLU A O 1
ATOM 1484 N N . ILE A 1 183 ? -47.806 -11.227 18.715 1.00 59.53 183 ILE A N 1
ATOM 1485 C CA . ILE A 1 183 ? -46.403 -11.651 18.570 1.00 59.53 183 ILE A CA 1
ATOM 1486 C C . ILE A 1 183 ? -46.293 -12.952 17.756 1.00 59.53 183 ILE A C 1
ATOM 1488 O O . ILE A 1 183 ? -45.364 -13.106 16.962 1.00 59.53 183 ILE A O 1
ATOM 1492 N N . LEU A 1 184 ? -47.233 -13.887 17.923 1.00 59.44 184 LEU A N 1
ATOM 1493 C CA . LEU A 1 184 ? -47.250 -15.142 17.165 1.00 59.44 184 LEU A CA 1
ATOM 1494 C C . LEU A 1 184 ? -47.626 -14.925 15.692 1.00 59.44 184 LEU A C 1
ATOM 1496 O O . LEU A 1 184 ? -47.096 -15.620 14.824 1.00 59.44 184 LEU A O 1
ATOM 1500 N N . GLU A 1 185 ? -48.477 -13.940 15.399 1.00 67.88 185 GLU A N 1
ATOM 1501 C CA . GLU A 1 185 ? -48.848 -13.573 14.029 1.00 67.88 185 GLU A CA 1
ATOM 1502 C C . GLU A 1 185 ? -47.664 -12.939 13.272 1.00 67.88 185 GLU A C 1
ATOM 1504 O O . GLU A 1 185 ? -47.379 -13.320 12.135 1.00 67.88 185 GLU A O 1
ATOM 1509 N N . LEU A 1 186 ? -46.886 -12.079 13.943 1.00 62.41 186 LEU A N 1
ATOM 1510 C CA . LEU A 1 186 ? -45.669 -11.470 13.387 1.00 62.41 186 LEU A CA 1
ATOM 1511 C C . LEU A 1 186 ? -44.541 -12.482 13.128 1.00 62.41 186 LEU A C 1
ATOM 1513 O O . LEU A 1 186 ? -43.803 -12.346 12.153 1.00 62.41 186 LEU A O 1
ATOM 1517 N N . ILE A 1 187 ? -44.400 -13.516 13.964 1.00 65.31 187 ILE A N 1
ATOM 1518 C CA . ILE A 1 187 ? -43.399 -14.577 13.747 1.00 65.31 187 ILE A CA 1
ATOM 1519 C C . ILE A 1 187 ? -43.790 -15.460 12.549 1.00 65.31 187 ILE A C 1
ATOM 1521 O O . ILE A 1 187 ? -42.925 -15.835 11.757 1.00 65.31 187 ILE A O 1
ATOM 1525 N N . GLY A 1 188 ? -45.085 -15.733 12.359 1.00 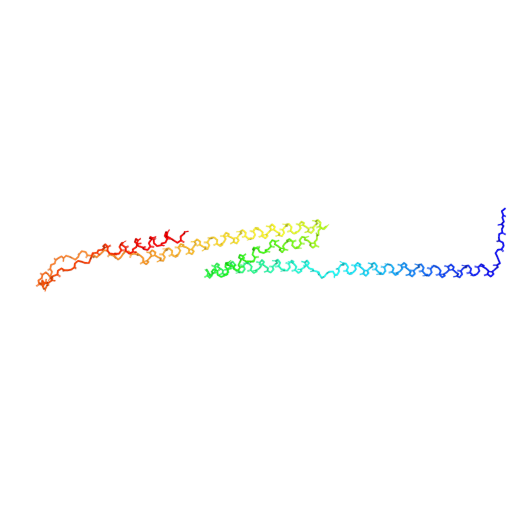65.50 188 GLY A N 1
ATOM 1526 C CA . GLY A 1 188 ? -45.585 -16.510 11.218 1.00 65.50 188 GLY A CA 1
ATOM 1527 C C . GLY A 1 188 ? -45.467 -15.802 9.860 1.00 65.50 188 GLY A C 1
ATOM 1528 O O . GLY A 1 188 ? -45.366 -16.470 8.830 1.00 65.50 188 GLY A O 1
ATOM 1529 N N . GLU A 1 189 ? -45.451 -14.466 9.829 1.00 67.88 189 GLU A N 1
ATOM 1530 C CA . GLU A 1 189 ? -45.206 -13.694 8.599 1.00 67.88 189 GLU A CA 1
ATOM 1531 C C . GLU A 1 189 ? -43.737 -13.719 8.153 1.00 67.88 189 GLU A C 1
ATOM 1533 O O . GLU A 1 189 ? -43.457 -13.656 6.954 1.00 67.88 189 GLU A O 1
ATOM 1538 N N . ILE A 1 190 ? -42.798 -13.863 9.090 1.00 62.38 190 ILE A N 1
ATOM 1539 C CA . ILE A 1 190 ? -41.360 -13.904 8.786 1.00 62.38 190 ILE A CA 1
ATOM 1540 C C . ILE A 1 190 ? -40.969 -15.255 8.165 1.00 62.38 190 ILE A C 1
ATOM 1542 O O . ILE A 1 190 ? -40.151 -15.290 7.251 1.00 62.38 190 ILE A O 1
ATOM 1546 N N . GLU A 1 191 ? -41.610 -16.354 8.571 1.00 56.34 191 GLU A N 1
ATOM 1547 C CA . GLU A 1 191 ? -41.330 -17.709 8.058 1.00 56.34 191 GLU A CA 1
ATOM 1548 C C . GLU A 1 191 ? -41.893 -17.964 6.641 1.00 56.34 191 GLU A C 1
ATOM 1550 O O . GLU A 1 191 ? -41.540 -18.945 5.993 1.00 56.34 191 GLU A O 1
ATOM 1555 N N . LYS A 1 192 ? -42.756 -17.078 6.121 1.00 53.59 192 LYS A N 1
ATOM 1556 C CA . LYS A 1 192 ? -43.318 -17.168 4.757 1.00 53.59 192 L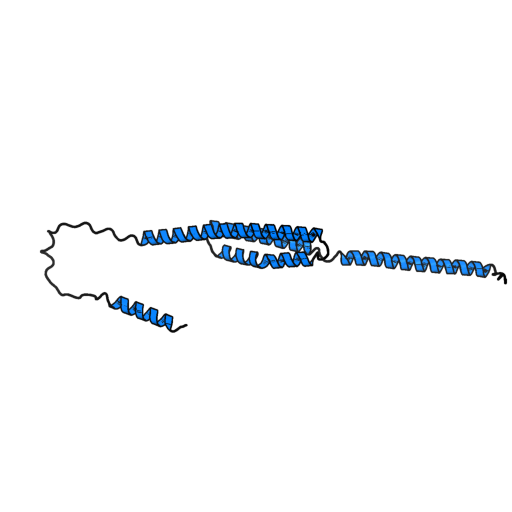YS A CA 1
ATOM 1557 C C . LYS A 1 192 ? -42.561 -16.366 3.694 1.00 53.59 192 LYS A C 1
ATOM 1559 O O . LYS A 1 192 ? -42.945 -16.433 2.528 1.00 53.59 192 LYS A O 1
ATOM 1564 N N . ASN A 1 193 ? -41.541 -15.602 4.087 1.00 50.62 193 ASN A N 1
ATOM 1565 C CA . ASN A 1 193 ? -40.750 -14.755 3.187 1.00 50.62 193 ASN A CA 1
ATOM 1566 C C . ASN A 1 193 ? -39.289 -15.228 3.004 1.00 50.62 193 ASN A C 1
ATOM 1568 O O . ASN A 1 193 ? -38.482 -14.474 2.456 1.00 50.62 193 ASN A O 1
ATOM 1572 N N . GLU A 1 194 ? -38.966 -16.465 3.402 1.00 45.72 194 GLU A N 1
ATOM 1573 C CA . GLU A 1 194 ? -37.864 -17.265 2.822 1.00 45.72 194 GLU A CA 1
ATOM 1574 C C . GLU A 1 194 ? -38.401 -18.219 1.744 1.00 45.72 194 GLU A C 1
ATOM 1576 O O . GLU A 1 194 ? -37.672 -18.441 0.748 1.00 45.72 194 GLU A O 1
#

Foldseek 3Di:
DDDPPDDPVNVVVVVVVVVVVVVVVVVVVVVVVVVVVVVVVVVVPPPPVLVVLVVLLVVLLVLLVVLLVCCLVPVDCVSVVSNCVSLVCNVVSLVVNCVVCVPDPVVVVVSVVVVVVSVVVVVVSVVSVVVSVVVVVVVVVVVVVVVPDPDPDDPPDDDDDPPPPDDDDDDDDDDPVVVVVVVVVVVVVVVVPD

Sequence (194 aa):
MARLKVSMPFKIAFLLFAGVVIIAFSGYLSYKSISSVVTMIYSNNSPDDGLATIQEITTTIDRAENNVRLYGLTKEDNYLRKYYGLINGIDSVIDKLYKQYPEDEWFAHKIDTIDALINVKTQVWREMISIWQYDSTRNAISDLAEHFQPVEPIPEVKQGFFKRIFGKKKKEEVDPSSQNEEILELIGEIEKNE

Radius of gyration: 43.92 Å; chains: 1; bounding box: 122×26×119 Å